Protein AF-A0A522EDI2-F1 (afdb_monomer)

Secondary structure (DSSP, 8-state):
----------------------PPPPPEEEEEEEE-SS--EEETTEEEB-EEEEEEEE-TTT-TT------GGGEEEE---B-----S-EEEEEETTEEEEEEEETTEEEEEE--TTSPTTSPPPEEEEEEEESTTGGG--EEEEEE-TTS-EEEEETTTEEEEEPPPSSTT--EEEGGGS-EEE-TTEEEEEEETTTTEEEEEE-

Radius of gyration: 19.19 Å; Cα contacts (8 Å, |Δi|>4): 445; chains: 1; bounding box: 60×44×43 Å

Sequence (206 aa):
MHMRKLFVICLLVASYLAGATATAAPTVDFTVAFPDKEPTSLKDGRKTYKVRAYRVALDPQQVRGATHAVSDRDMVWDSGDLVLGTSSEIKPVTYDGQKALLLDTDSGAIIIAYDERKPKNAPARVLFHRELTGDGADSMNVHSAEVLPDGNVVIADSNGYLYLLIKPGDARDVHQPMAQSKWYELDFAHGVVWDQRSERLYALVH

Nearest PDB structures (foldseek):
  5oql-assembly1_D  TM=4.483E-01  e=1.132E-02  Thermochaetoides thermophila DSM 1495
  4buj-assembly1_D  TM=5.010E-01  e=4.239E-02  Saccharomyces cerevisiae S288C
  4buj-assembly2_G  TM=4.817E-01  e=7.990E-02  Saccharomyces cerevisiae S288C
  8qcb-assembly1_D  TM=4.872E-01  e=1.860E-01  Saccharomyces cerevisiae
  2mxc-assembly1_A  TM=2.602E-01  e=8.337E+00  Homo sapiens

Solvent-accessible surface area (backbone atoms only — not comparable to full-atom values): 12168 Å² total; per-residue (Å²): 138,89,80,88,81,87,77,88,77,86,80,90,89,86,88,86,90,82,90,78,84,83,64,81,67,72,62,49,76,48,77,49,67,46,68,51,94,57,66,78,48,73,57,96,89,36,50,15,31,36,42,37,29,30,57,46,75,37,43,71,87,57,57,78,75,56,77,81,84,85,53,80,90,35,48,58,39,40,31,21,81,36,82,52,67,62,62,74,35,71,43,85,42,75,55,98,89,36,56,23,36,38,30,25,20,47,41,33,36,38,30,32,54,56,59,70,85,54,65,74,60,44,70,51,53,74,76,40,47,39,32,44,32,64,95,65,30,93,73,48,46,43,34,17,47,30,71,46,99,89,58,27,34,41,32,15,20,39,87,24,32,35,38,45,45,72,61,59,95,43,95,82,50,35,75,41,51,51,92,77,38,57,70,44,86,36,64,31,16,51,34,42,46,64,40,81,89,78,74,42,80,48,72,41,64,113

Foldseek 3Di:
DDDFDWDFDADDDDDDDDDDDDPPAQWDKDKDKDKDPAFPDADPNAGWIKIWIFIDTDRPVQPHGDTDGTDPVRTLAMQATDRFADFQDWDFDQAPNATWIWTAGLAWIWIWGDDSPDDHNDHTDTQFAAGEDDPCRNVWAWQEKEAAPVRWMWTFTQQFKIWIHDGDPDRVPHYDYSVNIDMDGGHGFNYWYADPVVRDIDTDHD

Mean predicted aligned error: 9.82 Å

pLDDT: mean 81.08, std 18.06, range [25.47, 97.62]

Structure (mmCIF, N/CA/C/O backbone):
data_AF-A0A522EDI2-F1
#
_entry.id   AF-A0A522EDI2-F1
#
loop_
_atom_site.group_PDB
_atom_site.id
_atom_site.type_symbol
_atom_site.label_atom_id
_atom_site.label_alt_id
_atom_site.label_comp_id
_atom_site.label_asym_id
_atom_site.label_entity_id
_atom_site.label_seq_id
_atom_site.pdbx_PDB_ins_code
_atom_site.Cartn_x
_atom_site.Cartn_y
_atom_site.Cartn_z
_atom_site.occupancy
_atom_site.B_iso_or_equiv
_atom_site.auth_seq_id
_atom_site.auth_comp_id
_atom_site.auth_asym_id
_atom_site.auth_atom_id
_atom_site.pdbx_PDB_model_num
ATOM 1 N N . MET A 1 1 ? 3.711 26.819 20.285 1.00 31.78 1 MET A N 1
ATOM 2 C CA . MET A 1 1 ? 2.705 27.236 19.281 1.00 31.78 1 MET A CA 1
ATOM 3 C C . MET A 1 1 ? 1.966 26.002 18.795 1.00 31.78 1 MET A C 1
ATOM 5 O O . MET A 1 1 ? 2.588 25.133 18.207 1.00 31.78 1 MET A O 1
ATOM 9 N N . HIS A 1 2 ? 0.683 25.865 19.123 1.00 31.61 2 HIS A N 1
ATOM 10 C CA . HIS A 1 2 ? -0.154 24.749 18.674 1.00 31.61 2 HIS A CA 1
ATOM 11 C C . HIS A 1 2 ? -0.915 25.162 17.411 1.00 31.61 2 HIS A C 1
ATOM 13 O O . HIS A 1 2 ? -1.744 26.066 17.476 1.00 31.61 2 HIS A O 1
ATOM 19 N N . MET A 1 3 ? -0.660 24.497 16.283 1.00 25.47 3 MET A N 1
ATOM 20 C CA . MET A 1 3 ? -1.507 24.587 15.089 1.00 25.47 3 MET A CA 1
ATOM 21 C C . MET A 1 3 ? -2.329 23.304 14.954 1.00 25.47 3 MET A C 1
ATOM 23 O O . MET A 1 3 ? -1.780 22.213 14.811 1.00 25.47 3 MET A O 1
ATOM 27 N N . ARG A 1 4 ? -3.655 23.460 15.010 1.00 33.03 4 ARG A N 1
ATOM 28 C CA . ARG A 1 4 ? -4.655 22.438 14.668 1.00 33.03 4 ARG A CA 1
ATOM 29 C C . ARG A 1 4 ? -4.632 22.225 13.147 1.00 33.03 4 ARG A C 1
ATOM 31 O O . ARG A 1 4 ? -4.577 23.207 12.411 1.00 33.03 4 ARG A O 1
ATOM 38 N N . LYS A 1 5 ? -4.646 20.974 12.677 1.00 35.88 5 LYS A N 1
ATOM 39 C CA . LYS A 1 5 ? -4.587 20.615 11.245 1.00 35.88 5 LYS A CA 1
ATOM 40 C C . LYS A 1 5 ? -5.961 20.119 10.762 1.00 35.88 5 LYS A C 1
ATOM 42 O O . LYS A 1 5 ? -6.631 19.398 11.493 1.00 35.88 5 LYS A O 1
ATOM 47 N N . LEU A 1 6 ? -6.359 20.536 9.557 1.00 25.80 6 LEU A N 1
ATOM 48 C CA . LEU A 1 6 ? -7.665 20.311 8.920 1.00 25.80 6 LEU A CA 1
ATOM 49 C C . LEU A 1 6 ? -7.470 19.474 7.638 1.00 25.80 6 LEU A C 1
ATOM 51 O O . LEU A 1 6 ? -6.518 19.729 6.904 1.00 25.80 6 LEU A O 1
ATOM 55 N N . PHE A 1 7 ? -8.364 18.527 7.352 1.00 35.59 7 PHE A N 1
ATOM 56 C CA . PHE A 1 7 ? -8.481 17.839 6.056 1.00 35.59 7 PHE A CA 1
ATOM 57 C C . PHE A 1 7 ? -9.967 17.778 5.655 1.00 35.59 7 PHE A C 1
ATOM 59 O O . PHE A 1 7 ? -10.826 17.649 6.528 1.00 35.59 7 PHE A O 1
ATOM 66 N N . VAL A 1 8 ? -10.273 17.934 4.360 1.00 26.08 8 VAL A N 1
ATOM 67 C CA . VAL A 1 8 ? -11.628 18.184 3.819 1.00 26.08 8 VAL A CA 1
ATOM 68 C C . VAL A 1 8 ? -11.975 17.144 2.749 1.00 26.08 8 VAL A C 1
ATOM 70 O O . VAL A 1 8 ? -11.164 16.905 1.861 1.00 26.08 8 VAL A O 1
ATOM 73 N N . ILE A 1 9 ? -13.185 16.575 2.797 1.00 35.38 9 ILE A N 1
ATOM 74 C CA . ILE A 1 9 ? -13.795 15.772 1.719 1.00 35.38 9 ILE A CA 1
ATOM 75 C C . ILE A 1 9 ? -15.257 16.247 1.565 1.00 35.38 9 ILE A C 1
ATOM 77 O O . ILE A 1 9 ? -15.971 16.347 2.562 1.00 35.38 9 ILE A O 1
ATOM 81 N N . CYS A 1 10 ? -15.704 16.577 0.344 1.00 26.55 10 CYS A N 1
ATOM 82 C CA . CYS A 1 10 ? -17.038 17.135 0.041 1.00 26.55 10 CYS A CA 1
ATOM 83 C C . CYS A 1 10 ? -17.893 16.182 -0.813 1.00 26.55 10 CYS A C 1
ATOM 85 O O . CYS A 1 10 ? -17.394 15.677 -1.812 1.00 26.55 10 CYS A O 1
ATOM 87 N N . LEU A 1 11 ? -19.196 16.031 -0.511 1.00 32.34 11 LEU A N 1
ATOM 88 C CA . LEU A 1 11 ? -20.197 15.540 -1.480 1.00 32.34 11 LEU A CA 1
ATOM 89 C C . LEU A 1 11 ? -21.648 15.963 -1.142 1.00 32.34 11 LEU A C 1
ATOM 91 O O . LEU A 1 11 ? -22.003 16.133 0.023 1.00 32.34 11 LEU A O 1
ATOM 95 N N . LEU A 1 12 ? -22.444 16.178 -2.204 1.00 33.47 12 LEU A N 1
ATOM 96 C CA . LEU A 1 12 ? -23.687 16.972 -2.296 1.00 33.47 12 LEU A CA 1
ATOM 97 C C . LEU A 1 12 ? -24.970 16.373 -1.669 1.00 33.47 12 LEU A C 1
ATOM 99 O O . LEU A 1 12 ? -25.123 15.167 -1.495 1.00 33.47 12 LEU A O 1
ATOM 103 N N . VAL A 1 13 ? -25.910 17.281 -1.369 1.00 36.66 13 VAL A N 1
ATOM 104 C CA . VAL A 1 13 ? -27.101 17.129 -0.510 1.00 36.66 13 VAL A CA 1
ATOM 105 C C . VAL A 1 13 ? -28.392 16.836 -1.291 1.00 36.66 13 VAL A C 1
ATOM 107 O O . VAL A 1 13 ? -28.631 17.422 -2.341 1.00 36.66 13 VAL A O 1
ATOM 110 N N . ALA A 1 14 ? -29.289 16.052 -0.681 1.00 33.06 14 ALA A N 1
ATOM 111 C CA . ALA A 1 14 ? -30.741 16.208 -0.812 1.00 33.06 14 ALA A CA 1
ATOM 112 C C . ALA A 1 14 ? -31.380 16.064 0.584 1.00 33.06 14 ALA A C 1
ATOM 114 O O . ALA A 1 14 ? -30.998 15.183 1.357 1.00 33.06 14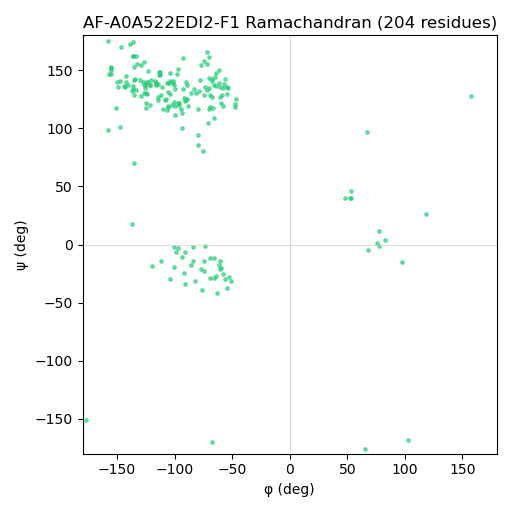 ALA A O 1
ATOM 115 N N . SER A 1 15 ? -32.288 16.973 0.930 1.00 41.72 15 SER A N 1
ATOM 116 C CA . SER A 1 15 ? -32.826 17.193 2.277 1.00 41.72 15 SER A CA 1
ATOM 117 C C . SER A 1 15 ? -34.238 16.632 2.441 1.00 41.72 15 SER A C 1
ATOM 119 O O . SER A 1 15 ? -35.067 16.828 1.563 1.00 41.72 15 SER A O 1
ATOM 121 N N . TYR A 1 16 ? -34.537 16.036 3.602 1.00 33.81 16 TYR A N 1
ATOM 122 C CA . TYR A 1 16 ? -35.897 15.969 4.155 1.00 33.81 16 TYR A CA 1
ATOM 123 C C . TYR A 1 16 ? -35.868 15.959 5.695 1.00 33.81 16 TYR A C 1
ATOM 125 O O . TYR A 1 16 ? -35.043 15.290 6.314 1.00 33.81 16 TYR A O 1
ATOM 133 N N . LEU A 1 17 ? -36.762 16.754 6.292 1.00 48.78 17 LEU A N 1
ATOM 134 C CA . LEU A 1 17 ? -36.967 16.969 7.731 1.00 48.78 17 LEU A CA 1
ATOM 135 C C . LEU A 1 17 ? -37.986 15.971 8.306 1.00 48.78 17 LEU A C 1
ATOM 137 O O . LEU A 1 17 ? -39.033 15.780 7.693 1.00 48.78 17 LEU A O 1
ATOM 141 N N . ALA A 1 18 ? -37.740 15.448 9.517 1.00 43.75 18 ALA A N 1
ATOM 142 C CA . ALA A 1 18 ? -38.491 15.797 10.743 1.00 43.75 18 ALA A CA 1
ATOM 143 C C . ALA A 1 18 ? -38.417 14.719 11.857 1.00 43.75 18 ALA A C 1
ATOM 145 O O . ALA A 1 18 ? -38.773 13.567 11.645 1.00 43.75 18 ALA A O 1
ATOM 146 N N . GLY A 1 19 ? -38.045 15.168 13.067 1.00 55.72 19 GLY A N 1
ATOM 147 C CA . GLY A 1 19 ? -38.697 14.869 14.356 1.00 55.72 19 GLY A CA 1
ATOM 148 C C . GLY A 1 19 ? -38.667 13.452 14.947 1.00 55.72 19 GLY A C 1
ATOM 149 O O . GLY A 1 19 ? -39.594 12.684 14.726 1.00 55.72 19 GLY A O 1
ATOM 150 N N . ALA A 1 20 ? -37.721 13.179 15.858 1.00 40.97 20 ALA A N 1
ATOM 151 C CA . ALA A 1 20 ? -37.889 12.183 16.925 1.00 40.97 20 ALA A CA 1
ATOM 152 C C . ALA A 1 20 ? -36.981 12.486 18.135 1.00 40.97 20 ALA A C 1
ATOM 154 O O . ALA A 1 20 ? -35.881 13.015 17.993 1.00 40.97 20 ALA A O 1
ATOM 155 N N . THR A 1 21 ? -37.478 12.162 19.330 1.00 43.66 21 THR A N 1
ATOM 156 C CA . THR A 1 21 ? -36.835 12.273 20.650 1.00 43.66 21 THR A CA 1
ATOM 157 C C . THR A 1 21 ? -35.406 11.720 20.667 1.00 43.66 21 THR A C 1
ATOM 159 O O . THR A 1 21 ? -35.196 10.558 20.326 1.00 43.66 21 THR A O 1
ATOM 162 N N . ALA A 1 22 ? -34.435 12.535 21.092 1.00 46.75 22 ALA A N 1
ATOM 163 C CA . ALA A 1 22 ? -33.011 12.208 21.039 1.00 46.75 22 ALA A CA 1
ATOM 164 C C . ALA A 1 22 ? -32.593 11.205 22.133 1.00 46.75 22 ALA A C 1
ATOM 166 O O . ALA A 1 22 ? -32.010 11.567 23.152 1.00 46.75 22 ALA A O 1
ATOM 167 N N . THR A 1 23 ? -32.849 9.916 21.911 1.00 54.50 23 THR A N 1
ATOM 168 C CA . THR A 1 23 ? -31.880 8.891 22.323 1.00 54.50 23 THR A CA 1
ATOM 169 C C . THR A 1 23 ? -30.543 9.260 21.690 1.00 54.50 23 THR A C 1
ATOM 171 O O . THR A 1 23 ? -30.528 9.539 20.490 1.00 54.50 23 THR A O 1
ATOM 174 N N . ALA A 1 24 ? -29.454 9.311 22.472 1.00 53.56 24 ALA A N 1
ATOM 175 C CA . ALA A 1 24 ? -28.119 9.559 21.926 1.00 53.56 24 ALA A CA 1
ATOM 176 C C . ALA A 1 24 ? -27.926 8.640 20.717 1.00 53.56 24 ALA A C 1
ATOM 178 O O . ALA A 1 24 ? -28.091 7.422 20.839 1.00 53.56 24 ALA A O 1
ATOM 179 N N . ALA A 1 25 ? -27.724 9.240 19.544 1.00 60.00 25 ALA A N 1
ATOM 180 C CA . ALA A 1 25 ? -27.684 8.495 18.302 1.00 60.00 25 ALA A CA 1
ATOM 181 C C . ALA A 1 25 ? -26.597 7.413 18.410 1.00 60.00 25 ALA A C 1
ATOM 183 O O . ALA A 1 25 ? -25.533 7.680 18.977 1.00 60.00 25 ALA A O 1
ATOM 184 N N . PRO A 1 26 ? -26.859 6.185 17.931 1.00 67.94 26 PRO A N 1
ATOM 185 C CA . PRO A 1 26 ? -25.874 5.116 17.996 1.00 67.94 26 PRO A CA 1
ATOM 186 C C . PRO A 1 26 ? -24.609 5.566 17.263 1.00 67.94 26 PRO A C 1
ATOM 188 O O . PRO A 1 26 ? -24.671 5.861 16.074 1.00 67.94 26 PRO A O 1
ATOM 191 N N . THR A 1 27 ? -23.477 5.637 17.960 1.00 71.69 27 THR A N 1
ATOM 192 C CA . THR A 1 27 ? -22.190 5.950 17.336 1.00 71.69 27 THR A CA 1
ATOM 193 C C . THR A 1 27 ? -21.637 4.716 16.629 1.00 71.69 27 THR A C 1
ATOM 195 O O . THR A 1 27 ? -21.748 3.596 17.128 1.00 71.69 27 THR A O 1
ATOM 198 N N . VAL A 1 28 ? -21.029 4.916 15.465 1.00 71.69 28 VAL A N 1
ATOM 199 C CA . VAL A 1 28 ? -20.260 3.907 14.741 1.00 71.69 28 VAL A CA 1
ATOM 200 C C . VAL A 1 28 ? -18.784 4.167 14.996 1.00 71.69 28 VAL A C 1
ATOM 202 O O . VAL A 1 28 ? -18.278 5.250 14.697 1.00 71.69 28 VAL A O 1
ATOM 205 N N . ASP A 1 29 ? -18.105 3.153 15.521 1.00 78.50 29 ASP A N 1
ATOM 206 C CA . ASP A 1 29 ? -16.665 3.175 15.737 1.00 78.50 29 ASP A CA 1
ATOM 207 C C . ASP A 1 29 ? -15.950 2.596 14.516 1.00 78.50 29 ASP A C 1
ATOM 209 O O . ASP A 1 29 ? -16.211 1.463 14.105 1.00 78.50 29 ASP A O 1
ATOM 213 N N . PHE A 1 30 ? -15.006 3.347 13.957 1.00 79.00 30 PHE A N 1
ATOM 214 C CA . PHE A 1 30 ? -14.088 2.836 12.941 1.00 79.00 30 PHE A CA 1
ATOM 215 C C . PHE A 1 30 ? -12.657 3.298 13.197 1.00 79.00 30 PHE A C 1
ATOM 217 O O . PHE A 1 30 ? -12.397 4.239 13.949 1.00 79.00 30 PHE A O 1
ATOM 224 N N . THR A 1 31 ? -11.716 2.602 12.567 1.00 85.19 31 THR A N 1
ATOM 225 C CA . THR A 1 31 ? -10.291 2.909 12.640 1.00 85.19 31 THR A CA 1
ATOM 226 C C . THR A 1 31 ? -9.849 3.541 11.329 1.00 85.19 31 THR A C 1
ATOM 228 O O . THR A 1 31 ? -10.103 2.991 10.260 1.00 85.19 31 THR A O 1
ATOM 231 N N . VAL A 1 32 ? -9.142 4.663 11.420 1.00 85.69 32 VAL A N 1
ATOM 232 C CA . VAL A 1 32 ? -8.436 5.290 10.293 1.00 85.69 32 VAL A CA 1
ATOM 233 C C . VAL A 1 32 ? -6.939 5.232 10.532 1.00 85.69 32 VAL A C 1
ATOM 235 O O . VAL A 1 32 ? -6.508 5.336 11.680 1.00 85.69 32 VAL A O 1
ATOM 238 N N . ALA A 1 33 ? -6.149 5.071 9.474 1.00 88.31 33 ALA A N 1
ATOM 239 C CA . ALA A 1 33 ? -4.694 5.031 9.553 1.00 88.31 33 ALA A CA 1
ATOM 240 C C . ALA A 1 33 ? -4.068 6.098 8.652 1.00 88.31 33 ALA A C 1
ATOM 242 O O . ALA A 1 33 ? -4.541 6.318 7.541 1.00 88.31 33 ALA A O 1
ATOM 243 N N . PHE A 1 34 ? -3.007 6.742 9.136 1.00 84.56 34 PHE A N 1
ATOM 244 C 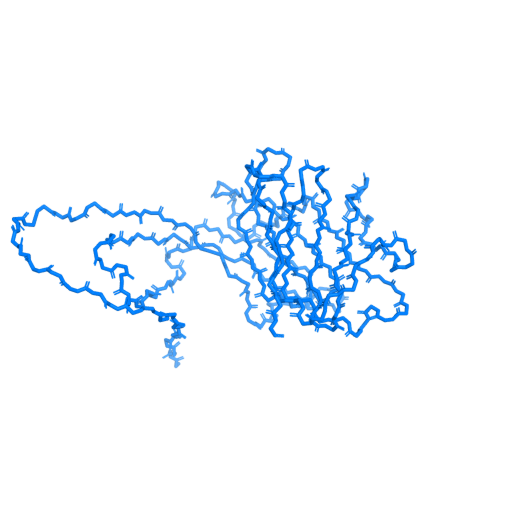CA . PHE A 1 34 ? -2.272 7.767 8.397 1.00 84.56 34 PHE A CA 1
ATOM 245 C C . PHE A 1 34 ? -0.764 7.547 8.532 1.00 84.56 34 PHE A C 1
ATOM 247 O O . PHE A 1 34 ? -0.313 7.207 9.635 1.00 84.56 34 PHE A O 1
ATOM 254 N N . PRO A 1 35 ? 0.019 7.768 7.461 1.00 83.19 35 PRO A N 1
ATOM 255 C CA . PRO A 1 35 ? 1.461 7.862 7.579 1.00 83.19 35 PRO A CA 1
ATOM 256 C C . PRO A 1 35 ? 1.844 9.234 8.154 1.00 83.19 35 PRO A C 1
ATOM 258 O O . PRO A 1 35 ? 1.119 10.226 8.010 1.00 83.19 35 PRO A O 1
ATOM 261 N N . ASP A 1 36 ? 3.001 9.312 8.803 1.00 80.50 36 ASP A N 1
ATOM 262 C CA . ASP A 1 36 ? 3.597 10.590 9.172 1.00 80.50 36 ASP A CA 1
ATOM 263 C C . ASP A 1 36 ? 3.968 11.387 7.913 1.00 80.50 36 ASP A C 1
ATOM 265 O O . ASP A 1 36 ? 4.525 10.853 6.960 1.00 80.50 36 ASP A O 1
ATOM 269 N N . LYS A 1 37 ? 3.667 12.692 7.916 1.00 71.00 37 LYS A N 1
ATOM 270 C CA . LYS A 1 37 ? 3.970 13.586 6.781 1.00 71.00 37 LYS A CA 1
ATOM 271 C C . LYS A 1 37 ? 5.463 13.843 6.597 1.00 71.00 37 LYS A C 1
ATOM 273 O O . LYS A 1 37 ? 5.904 14.150 5.500 1.00 71.00 37 LYS A O 1
ATOM 278 N N . GLU A 1 38 ? 6.204 13.785 7.694 1.00 79.06 38 GLU A N 1
ATOM 279 C CA . GLU A 1 38 ? 7.633 14.051 7.742 1.00 79.06 38 GLU A CA 1
ATOM 280 C C . GLU A 1 38 ? 8.334 12.826 8.317 1.00 79.06 38 GLU A C 1
ATOM 282 O O . GLU A 1 38 ? 7.753 12.136 9.163 1.00 79.06 38 GLU A O 1
ATOM 287 N N . PRO A 1 39 ? 9.578 12.559 7.902 1.00 79.19 39 PRO A N 1
ATOM 288 C CA . PRO A 1 39 ? 10.329 11.447 8.444 1.00 79.19 39 PRO A CA 1
ATOM 289 C C . PRO A 1 39 ? 10.526 11.602 9.957 1.00 79.19 39 PRO A C 1
ATOM 291 O O . PRO A 1 39 ? 10.879 12.674 10.452 1.00 79.19 39 PRO A O 1
ATOM 294 N N . THR A 1 40 ? 10.319 10.518 10.700 1.00 77.06 40 THR A N 1
ATOM 295 C CA . THR A 1 40 ? 10.446 10.489 12.162 1.00 77.06 40 THR A CA 1
ATOM 296 C C . THR A 1 40 ? 11.878 10.321 12.638 1.00 77.06 40 THR A C 1
ATOM 298 O O . THR A 1 40 ? 12.234 10.802 13.714 1.00 77.06 40 THR A O 1
ATOM 301 N N . SER A 1 41 ? 12.701 9.619 11.863 1.00 80.19 41 SER A N 1
ATOM 302 C CA . SER A 1 41 ? 14.108 9.375 12.167 1.00 80.19 41 SER A CA 1
ATOM 303 C C . SER A 1 41 ? 14.889 9.046 10.889 1.00 80.19 41 SER A C 1
ATOM 305 O O . SER A 1 41 ? 14.328 8.951 9.793 1.00 80.19 41 SER A O 1
ATOM 307 N N . LEU A 1 42 ? 16.206 8.895 11.032 1.00 80.56 42 LEU A N 1
ATOM 308 C CA . LEU A 1 42 ? 17.065 8.286 10.023 1.00 80.56 42 LEU A CA 1
ATOM 309 C C . LEU A 1 42 ? 17.567 6.950 10.568 1.00 80.56 42 LEU A C 1
ATOM 311 O O . LEU A 1 42 ? 18.119 6.902 11.668 1.00 80.56 42 LEU A O 1
ATOM 315 N N . LYS A 1 43 ? 17.416 5.882 9.788 1.00 76.00 43 LYS A N 1
ATOM 316 C CA . LYS A 1 43 ? 17.961 4.559 10.091 1.00 76.00 43 LYS A CA 1
ATOM 317 C C . LYS A 1 43 ? 18.822 4.107 8.922 1.00 76.00 43 LYS A C 1
ATOM 319 O O . LYS A 1 43 ? 18.334 4.013 7.801 1.00 76.00 43 LYS A O 1
ATOM 324 N N . ASP A 1 44 ? 20.112 3.905 9.179 1.00 80.00 44 ASP A N 1
ATOM 325 C CA . ASP A 1 44 ? 21.106 3.528 8.164 1.00 80.00 44 ASP A CA 1
ATOM 326 C C . ASP A 1 44 ? 21.110 4.475 6.944 1.00 80.00 44 ASP A C 1
ATOM 328 O O . ASP A 1 44 ? 21.182 4.057 5.791 1.00 80.00 44 ASP A O 1
ATOM 332 N N . GLY A 1 45 ? 20.968 5.781 7.205 1.00 77.94 45 GLY A N 1
ATOM 333 C CA . GLY A 1 45 ? 20.913 6.825 6.174 1.00 77.94 45 GLY A CA 1
ATOM 334 C C . GLY A 1 45 ? 19.574 6.944 5.438 1.00 77.94 45 GLY A C 1
ATOM 335 O O . GLY A 1 45 ? 19.426 7.832 4.602 1.00 77.94 45 GLY A O 1
ATOM 336 N N . ARG A 1 46 ? 18.584 6.103 5.758 1.00 73.75 46 ARG A N 1
ATOM 337 C CA . ARG A 1 46 ? 17.246 6.136 5.155 1.00 73.75 46 ARG A CA 1
ATOM 338 C C . ARG A 1 46 ? 16.242 6.812 6.075 1.00 73.75 46 ARG A C 1
ATOM 340 O O . ARG A 1 46 ? 16.265 6.612 7.289 1.00 73.75 46 ARG A O 1
ATOM 347 N N . LYS A 1 47 ? 15.348 7.602 5.483 1.00 81.81 47 LYS A N 1
ATOM 348 C CA . LYS A 1 47 ? 14.199 8.194 6.173 1.00 81.81 47 LYS A CA 1
ATOM 349 C C . LYS A 1 47 ? 13.291 7.089 6.707 1.00 81.81 47 LYS A C 1
ATOM 351 O O . LYS A 1 47 ? 13.082 6.077 6.042 1.00 81.81 47 LYS A O 1
ATOM 356 N N . THR A 1 48 ? 12.781 7.281 7.916 1.00 80.69 48 THR A N 1
ATOM 357 C CA . THR A 1 48 ? 11.755 6.412 8.490 1.00 80.69 48 THR A CA 1
ATOM 358 C C . THR A 1 48 ? 10.457 7.176 8.650 1.00 80.69 48 THR A C 1
ATOM 360 O O . THR A 1 48 ? 10.467 8.374 8.926 1.00 80.69 48 THR A O 1
ATOM 363 N N . TYR A 1 49 ? 9.345 6.471 8.516 1.00 84.31 49 TYR A N 1
ATOM 364 C CA . TYR A 1 49 ? 8.003 6.991 8.713 1.00 84.31 49 TYR A CA 1
ATOM 365 C C . TYR A 1 49 ? 7.251 6.064 9.665 1.00 84.31 49 TYR A C 1
ATOM 367 O O . TYR A 1 49 ? 7.557 4.873 9.767 1.00 84.31 49 TYR A O 1
ATOM 375 N N . LYS A 1 50 ? 6.254 6.599 10.368 1.00 87.00 50 LYS A N 1
ATOM 376 C CA . LYS A 1 50 ? 5.329 5.796 11.173 1.00 87.00 50 LYS A CA 1
ATOM 377 C C . LYS A 1 50 ? 3.944 5.840 10.568 1.00 87.00 50 LYS A C 1
ATOM 379 O O . LYS A 1 50 ? 3.532 6.857 10.023 1.00 87.00 50 LYS A O 1
ATOM 384 N N . VAL A 1 51 ? 3.213 4.751 10.736 1.00 87.75 51 VAL A N 1
ATOM 385 C CA . VAL A 1 51 ? 1.786 4.665 10.454 1.00 87.75 51 VAL A CA 1
ATOM 386 C C . VAL A 1 51 ? 1.069 4.596 11.786 1.00 87.75 51 VAL A C 1
ATOM 388 O O . VAL A 1 51 ? 1.349 3.720 12.608 1.00 87.75 51 VAL A O 1
ATOM 391 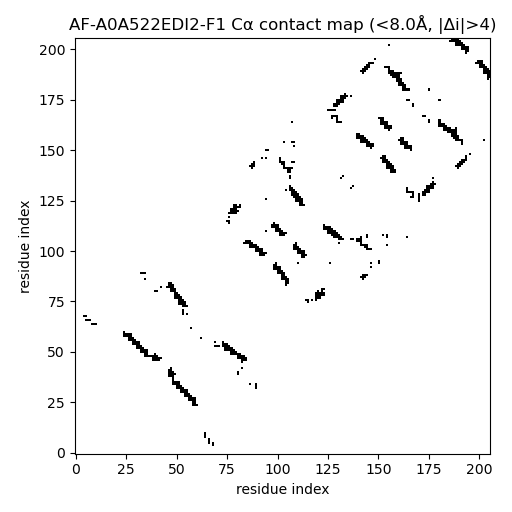N N . ARG A 1 52 ? 0.135 5.517 12.007 1.00 89.19 52 ARG A N 1
ATOM 392 C CA . ARG A 1 52 ? -0.678 5.557 13.224 1.00 89.19 52 ARG A CA 1
ATOM 393 C C . ARG A 1 52 ? -2.125 5.321 12.887 1.00 89.19 52 ARG A C 1
ATOM 395 O O . ARG A 1 52 ? -2.632 5.886 11.921 1.00 89.19 52 ARG A O 1
ATOM 402 N N . ALA A 1 53 ? -2.779 4.515 13.715 1.00 89.31 53 ALA A N 1
ATOM 403 C CA . ALA A 1 53 ? -4.202 4.271 13.609 1.00 89.31 53 ALA A CA 1
ATOM 404 C C . ALA A 1 53 ? -4.953 4.903 14.781 1.00 89.31 53 ALA A C 1
ATOM 406 O O . ALA A 1 53 ? -4.556 4.773 15.945 1.00 89.31 53 ALA A O 1
ATOM 407 N N . TYR A 1 54 ? -6.058 5.559 14.458 1.00 90.06 54 TYR A N 1
ATOM 408 C CA . TYR A 1 54 ? -6.894 6.314 15.378 1.00 90.06 54 TYR A CA 1
ATOM 409 C C . TYR A 1 54 ? -8.301 5.740 15.359 1.00 90.06 54 TYR A C 1
ATOM 411 O O . TYR A 1 54 ? -8.830 5.430 14.289 1.00 90.06 54 TYR A O 1
ATOM 419 N N . ARG A 1 55 ? -8.908 5.607 16.537 1.00 88.44 55 ARG A N 1
ATOM 420 C CA . ARG A 1 55 ? -10.318 5.246 16.655 1.00 88.44 55 ARG A CA 1
ATOM 421 C C . ARG A 1 55 ? -11.163 6.503 16.554 1.00 88.44 55 ARG A C 1
ATOM 423 O O . ARG A 1 55 ? -10.909 7.485 17.244 1.00 88.44 55 ARG A O 1
ATOM 430 N N . VAL A 1 56 ? -12.175 6.451 15.704 1.00 85.25 56 VAL A N 1
ATOM 431 C CA . VAL A 1 56 ? -13.125 7.536 15.490 1.00 85.25 56 VAL A CA 1
ATOM 432 C C . VAL A 1 56 ? -14.513 7.000 15.795 1.00 85.25 56 VAL A C 1
ATOM 434 O O . VAL A 1 56 ? -14.952 6.042 15.164 1.00 85.25 56 VAL A O 1
ATOM 437 N N . ALA A 1 57 ? -15.182 7.614 16.767 1.00 81.56 57 ALA A N 1
ATOM 438 C CA . ALA A 1 57 ? -16.574 7.340 17.101 1.00 81.56 57 ALA A CA 1
ATOM 439 C C . ALA A 1 57 ? -17.441 8.429 16.467 1.00 81.56 57 ALA A C 1
ATOM 441 O O . ALA A 1 57 ? -17.348 9.594 16.864 1.00 81.56 57 ALA A O 1
ATOM 442 N N . LEU A 1 58 ? -18.247 8.074 15.466 1.00 77.56 58 LEU A N 1
ATOM 443 C CA . LEU A 1 58 ? -19.099 9.030 14.756 1.00 77.56 58 LEU A CA 1
ATOM 444 C C . LEU A 1 58 ? -20.576 8.731 14.954 1.00 77.56 58 LEU A C 1
ATOM 446 O O . LEU A 1 58 ? -20.998 7.592 14.810 1.00 77.56 58 LEU A O 1
ATOM 450 N N . ASP A 1 59 ? -21.378 9.767 15.190 1.00 75.94 59 ASP A N 1
ATOM 451 C CA . ASP A 1 59 ? -22.824 9.700 14.982 1.00 75.94 59 ASP A CA 1
ATOM 452 C C . ASP A 1 59 ? -23.094 9.636 13.463 1.00 75.94 59 ASP A C 1
ATOM 454 O O . ASP A 1 59 ? -22.776 10.604 12.766 1.00 75.94 59 ASP A O 1
ATOM 458 N N . PRO A 1 60 ? -23.683 8.546 12.929 1.00 69.19 60 PRO A N 1
ATOM 459 C CA . PRO A 1 60 ? -23.984 8.375 11.507 1.00 69.19 60 PRO A CA 1
ATOM 460 C C . PRO A 1 60 ? -24.783 9.527 10.896 1.00 69.19 60 PRO A C 1
ATOM 462 O O . PRO A 1 60 ? -24.655 9.792 9.700 1.00 69.19 60 PRO A O 1
ATOM 465 N N . GLN A 1 61 ? -25.596 10.226 11.696 1.00 70.06 61 GLN A N 1
ATOM 466 C CA . GLN A 1 61 ? -26.367 11.379 11.235 1.00 70.06 61 GLN A CA 1
ATOM 467 C C . GLN A 1 61 ? -25.518 12.650 11.101 1.00 70.06 61 GLN A C 1
ATOM 469 O O . GLN A 1 61 ? -25.877 13.542 10.334 1.00 70.06 61 GLN A O 1
ATOM 474 N N . GLN A 1 62 ? -24.375 12.719 11.787 1.00 64.75 62 GLN A N 1
ATOM 475 C CA . GLN A 1 62 ? -23.436 13.843 11.740 1.00 64.75 62 GLN A CA 1
ATOM 476 C C . GLN A 1 62 ? -22.315 13.654 10.711 1.00 64.75 62 GLN A C 1
ATOM 478 O O . GLN A 1 62 ? -21.623 14.614 10.400 1.00 64.75 62 GLN A O 1
ATOM 483 N N . VAL A 1 63 ? -22.144 12.458 10.134 1.00 61.97 63 VAL A N 1
ATOM 484 C CA . VAL A 1 63 ? -21.044 12.161 9.189 1.00 61.97 63 VAL A CA 1
ATOM 485 C C . VAL A 1 63 ? -21.139 12.978 7.894 1.00 61.97 63 VAL A C 1
ATOM 487 O O . VAL A 1 63 ? -20.127 13.243 7.244 1.00 61.97 63 VAL A O 1
ATOM 490 N N . ARG A 1 64 ? -22.341 13.402 7.482 1.00 61.72 64 ARG A N 1
ATOM 491 C CA . ARG A 1 64 ? -22.517 14.119 6.210 1.00 61.72 64 ARG A CA 1
ATOM 492 C C . ARG A 1 64 ? -21.924 15.529 6.275 1.00 61.72 64 ARG A C 1
ATOM 494 O O . ARG A 1 64 ? -22.531 16.438 6.827 1.00 61.72 64 ARG A O 1
ATOM 501 N N . GLY A 1 65 ? -20.765 15.709 5.638 1.00 60.44 65 GLY A N 1
ATOM 502 C CA . GLY A 1 65 ? -20.104 17.008 5.478 1.00 60.44 65 GLY A CA 1
ATOM 503 C C . GLY A 1 65 ? -19.374 17.517 6.725 1.00 60.44 65 GLY A C 1
ATOM 504 O O . GLY A 1 65 ? -18.978 18.681 6.753 1.00 60.44 65 GLY A O 1
ATOM 505 N N . ALA A 1 66 ? -19.190 16.677 7.747 1.00 66.75 66 ALA A N 1
ATOM 506 C CA . ALA A 1 66 ? -18.472 17.046 8.960 1.00 66.75 66 ALA A CA 1
ATOM 507 C C . ALA A 1 66 ? -16.970 16.753 8.849 1.00 66.75 66 ALA A C 1
ATOM 509 O O . ALA A 1 66 ? -16.546 15.693 8.388 1.00 66.75 66 ALA A O 1
ATOM 510 N N . THR A 1 67 ? -16.149 17.688 9.329 1.00 71.00 67 THR A N 1
ATOM 511 C CA . THR A 1 67 ? -14.726 17.444 9.576 1.00 71.00 67 THR A CA 1
ATOM 512 C C . THR A 1 67 ? -14.545 16.922 10.994 1.00 71.00 67 THR A C 1
ATOM 514 O O . THR A 1 67 ? -14.913 17.592 11.959 1.00 71.00 67 THR A O 1
ATOM 517 N N . HIS A 1 68 ? -13.903 15.763 11.122 1.00 76.12 68 HIS A N 1
ATOM 518 C CA . HIS A 1 68 ? -13.529 15.200 12.415 1.00 76.12 68 HIS A CA 1
ATOM 519 C C . HIS A 1 68 ? -12.025 15.318 12.634 1.00 76.12 68 HIS A C 1
ATOM 521 O O . HIS A 1 68 ? -11.220 14.887 11.810 1.00 76.12 68 HIS A O 1
ATOM 527 N N . ALA A 1 69 ? -11.647 15.926 13.756 1.00 79.25 69 ALA A N 1
ATOM 528 C CA . ALA A 1 69 ? -10.259 16.004 14.177 1.00 79.25 69 ALA A CA 1
ATOM 529 C C . ALA A 1 69 ? -9.932 14.803 15.067 1.00 79.25 69 ALA A C 1
ATOM 531 O O . ALA A 1 69 ? -10.568 14.613 16.102 1.00 79.25 69 ALA A O 1
ATOM 532 N N . VAL A 1 70 ? -8.917 14.039 14.678 1.00 82.31 70 VAL A N 1
ATOM 533 C CA . VAL A 1 70 ? -8.302 13.010 15.522 1.00 82.31 70 VAL A CA 1
ATOM 534 C C . VAL A 1 70 ? -7.054 13.569 16.197 1.00 82.31 70 VAL A C 1
ATOM 536 O O . VAL A 1 70 ? -6.401 14.482 15.686 1.00 82.31 70 VAL A O 1
ATOM 539 N N . SER A 1 71 ? -6.730 13.043 17.371 1.00 84.62 71 SER A N 1
ATOM 540 C CA . SER A 1 71 ? -5.557 13.426 18.154 1.00 84.62 71 SER A CA 1
ATOM 541 C C . SER A 1 71 ? -4.885 12.206 18.777 1.00 84.62 71 SER A C 1
ATOM 543 O O . SER A 1 71 ? -5.428 11.106 18.750 1.00 84.62 71 SER A O 1
ATOM 545 N N . ASP A 1 72 ? -3.718 12.387 19.394 1.00 85.25 72 ASP A N 1
ATOM 546 C CA . ASP A 1 72 ? -2.964 11.277 20.001 1.00 85.25 72 ASP A CA 1
ATOM 547 C C . ASP A 1 72 ? -3.726 10.552 21.121 1.00 85.25 72 ASP A C 1
ATOM 549 O O . ASP A 1 72 ? -3.440 9.391 21.414 1.00 85.25 72 ASP A O 1
ATOM 553 N N . ARG A 1 73 ? -4.736 11.201 21.717 1.00 86.44 73 ARG A N 1
ATOM 554 C CA . ARG A 1 73 ? -5.641 10.565 22.688 1.00 86.44 73 ARG A CA 1
ATOM 555 C C . ARG A 1 73 ? -6.500 9.465 22.049 1.00 86.44 73 ARG A C 1
ATOM 557 O O . ARG A 1 73 ? -6.877 8.518 22.728 1.00 86.44 73 ARG A O 1
ATOM 564 N N . ASP A 1 74 ? -6.781 9.606 20.756 1.00 87.75 74 ASP A N 1
ATOM 565 C CA . ASP A 1 74 ? -7.622 8.715 19.954 1.00 87.75 74 ASP A CA 1
ATOM 566 C C . ASP A 1 74 ? -6.779 7.610 19.290 1.00 87.75 74 ASP A C 1
ATOM 568 O O . ASP A 1 74 ? -7.311 6.690 18.669 1.00 87.75 74 ASP A O 1
ATOM 572 N N . MET A 1 75 ? -5.446 7.687 19.412 1.00 88.38 75 MET A N 1
ATOM 573 C CA . MET A 1 75 ? -4.521 6.724 18.827 1.00 88.38 75 MET A CA 1
ATOM 574 C C . MET A 1 75 ? -4.629 5.370 19.532 1.00 88.38 75 MET A C 1
ATOM 576 O O . MET A 1 75 ? -4.284 5.216 20.712 1.00 88.38 75 MET A O 1
ATOM 580 N N . VAL A 1 76 ? -5.018 4.359 18.765 1.00 89.00 76 VAL A N 1
ATOM 581 C CA . VAL A 1 76 ? -5.140 2.973 19.227 1.00 89.00 76 VAL A CA 1
ATOM 582 C C . VAL A 1 76 ? -3.951 2.113 18.816 1.00 89.00 76 VAL A C 1
ATOM 584 O O . VAL A 1 76 ? -3.708 1.089 19.444 1.00 89.00 76 VAL A O 1
ATOM 587 N N . TRP A 1 77 ? -3.173 2.535 17.815 1.00 90.62 77 TRP A N 1
ATOM 588 C CA . TRP A 1 77 ? -2.052 1.752 17.299 1.00 90.62 77 TRP A CA 1
ATOM 589 C C . TRP A 1 77 ? -0.983 2.624 16.622 1.00 90.62 77 TRP A C 1
ATOM 591 O O . TRP A 1 77 ? -1.298 3.674 16.067 1.00 90.62 77 TRP A O 1
ATOM 601 N N . ASP A 1 78 ? 0.270 2.163 16.649 1.00 88.69 78 ASP A N 1
ATOM 602 C CA . ASP A 1 78 ? 1.433 2.768 15.984 1.00 88.69 78 ASP A CA 1
ATOM 603 C C . ASP A 1 78 ? 2.347 1.656 15.441 1.00 88.69 78 ASP A C 1
ATOM 605 O O . ASP A 1 78 ? 2.553 0.626 16.098 1.00 88.69 78 ASP A O 1
ATOM 609 N N . SER A 1 79 ? 2.892 1.855 14.241 1.00 83.25 79 SER A N 1
ATOM 610 C CA . SER A 1 79 ? 3.733 0.866 13.563 1.00 83.25 79 SER A CA 1
ATOM 611 C C . SER A 1 79 ? 5.147 0.734 14.131 1.00 83.25 79 SER A C 1
ATOM 613 O O . SER A 1 79 ? 5.840 -0.221 13.781 1.00 83.25 79 SER A O 1
ATOM 615 N N . GLY A 1 80 ? 5.609 1.674 14.959 1.00 84.50 80 GLY A N 1
ATOM 616 C CA . GLY A 1 80 ? 7.035 1.943 15.128 1.00 84.50 80 GLY A CA 1
ATOM 617 C C . GLY A 1 80 ? 7.667 2.484 13.838 1.00 84.50 80 GLY A C 1
ATOM 618 O O . GLY A 1 80 ? 6.973 2.709 12.845 1.00 84.50 80 GLY A O 1
ATOM 619 N N . ASP A 1 81 ? 8.983 2.694 13.853 1.00 81.25 81 ASP A N 1
ATOM 620 C CA . ASP A 1 81 ? 9.725 3.210 12.695 1.00 81.25 81 ASP A CA 1
ATOM 621 C C . ASP A 1 81 ? 9.709 2.189 11.544 1.00 81.25 81 ASP A C 1
ATOM 623 O O . ASP A 1 81 ? 10.254 1.087 11.667 1.00 81.25 81 ASP A O 1
ATOM 627 N N . LEU A 1 82 ? 9.118 2.572 10.413 1.00 79.06 82 LEU A N 1
ATOM 628 C CA . LEU A 1 82 ? 9.195 1.844 9.152 1.00 79.06 82 LEU A CA 1
ATOM 629 C C . LEU A 1 82 ? 10.172 2.573 8.231 1.00 79.06 82 LEU A C 1
ATOM 631 O O . LEU A 1 82 ? 10.069 3.781 8.039 1.00 79.06 82 LEU A O 1
ATOM 635 N N . VAL A 1 83 ? 11.136 1.852 7.661 1.00 66.31 83 VAL A N 1
ATOM 636 C CA . VAL A 1 83 ? 11.985 2.398 6.594 1.00 66.31 83 VAL A CA 1
ATOM 637 C C . VAL A 1 83 ? 11.170 2.311 5.309 1.00 66.31 83 VAL A C 1
ATOM 639 O O . VAL A 1 83 ? 11.123 1.249 4.697 1.00 66.31 83 VAL A O 1
ATOM 642 N N . LEU A 1 84 ? 10.479 3.394 4.965 1.00 66.19 84 LEU A N 1
ATOM 643 C CA . LEU A 1 84 ? 9.624 3.491 3.783 1.00 66.19 84 LEU A CA 1
ATOM 644 C C . LEU A 1 84 ? 10.015 4.710 2.955 1.00 66.19 84 LEU A C 1
ATOM 646 O O . LEU A 1 84 ? 10.583 5.670 3.484 1.00 66.19 84 LEU A O 1
ATOM 650 N N . GLY A 1 85 ? 9.675 4.653 1.669 1.00 62.59 85 GLY A N 1
ATOM 651 C CA . GLY A 1 85 ? 9.452 5.848 0.862 1.00 62.59 85 GLY A CA 1
ATOM 652 C C . GLY A 1 85 ? 8.210 6.613 1.329 1.00 62.59 85 GLY A C 1
ATOM 653 O O . GLY A 1 85 ? 7.639 6.330 2.389 1.00 62.59 85 GLY A O 1
ATOM 654 N N . THR A 1 86 ? 7.782 7.596 0.548 1.00 68.00 86 THR A N 1
ATOM 655 C CA . THR A 1 86 ? 6.484 8.238 0.780 1.00 68.00 86 THR A CA 1
ATOM 656 C C . THR A 1 86 ? 5.340 7.298 0.387 1.00 68.00 86 THR A C 1
ATOM 658 O O . THR A 1 86 ? 5.533 6.370 -0.388 1.00 68.00 86 THR A O 1
ATOM 661 N N . SER A 1 87 ? 4.161 7.497 0.978 1.00 82.69 87 SER A N 1
ATOM 662 C CA . SER A 1 87 ? 2.942 6.743 0.653 1.00 82.69 87 SER A CA 1
ATOM 663 C C . SER A 1 87 ? 1.836 7.739 0.337 1.00 82.69 87 SER A C 1
ATOM 665 O O . SER A 1 87 ? 1.625 8.694 1.099 1.00 82.69 87 SER A O 1
ATOM 667 N N . SER A 1 88 ? 1.155 7.524 -0.785 1.00 84.94 88 SER A N 1
ATOM 668 C CA . SER A 1 88 ? 0.001 8.317 -1.209 1.00 84.94 88 SER A CA 1
ATOM 669 C C . SER A 1 88 ? -1.305 7.705 -0.702 1.00 84.94 88 SER A C 1
ATOM 671 O O . SER A 1 88 ? -2.285 8.424 -0.492 1.00 84.94 88 SER A O 1
ATOM 673 N N . GLU A 1 89 ? -1.314 6.399 -0.427 1.00 89.50 89 GLU A N 1
ATOM 674 C CA . GLU A 1 89 ? -2.500 5.649 -0.045 1.00 89.50 89 GLU A CA 1
ATOM 675 C C . GLU A 1 89 ? -2.231 4.605 1.052 1.00 89.50 89 GLU A C 1
ATOM 677 O O . GLU A 1 89 ? -1.283 3.824 1.014 1.00 89.50 89 GLU A O 1
ATOM 682 N N . ILE A 1 90 ? -3.155 4.528 2.016 1.00 91.19 90 ILE A N 1
ATOM 683 C CA . ILE A 1 90 ? -3.216 3.440 2.995 1.00 91.19 90 ILE A CA 1
ATOM 684 C C . ILE A 1 90 ? -4.596 2.793 2.944 1.00 91.19 90 ILE A C 1
ATOM 686 O O . ILE A 1 90 ? -5.613 3.474 3.095 1.00 91.19 90 ILE A O 1
ATOM 690 N N . LYS A 1 91 ? -4.630 1.462 2.835 1.00 91.06 91 LYS A N 1
ATOM 691 C CA . LYS A 1 91 ? -5.863 0.666 2.838 1.00 91.06 91 LYS A CA 1
ATOM 692 C C . LYS A 1 91 ? -5.887 -0.366 3.963 1.00 91.06 91 LYS A C 1
ATOM 694 O O . LYS A 1 91 ? -4.900 -1.077 4.165 1.00 91.06 91 LYS A O 1
ATOM 699 N N . PRO A 1 92 ? -7.020 -0.534 4.668 1.00 92.38 92 PRO A N 1
ATOM 700 C CA . PRO A 1 92 ? -7.242 -1.735 5.456 1.00 92.38 92 PRO A CA 1
ATOM 701 C C . PRO A 1 92 ? -7.446 -2.930 4.519 1.00 92.38 92 PRO A C 1
ATOM 703 O O . PRO A 1 92 ? -8.290 -2.888 3.627 1.00 92.38 92 PRO A O 1
ATOM 706 N N . VAL A 1 93 ? -6.703 -4.010 4.745 1.00 94.25 93 VAL A N 1
ATOM 707 C CA . VAL A 1 93 ? -6.796 -5.239 3.945 1.00 94.25 93 VAL A CA 1
ATOM 708 C C . VAL A 1 93 ? -6.846 -6.475 4.839 1.00 94.25 93 VAL A C 1
ATOM 710 O O . VAL A 1 93 ? -6.491 -6.441 6.022 1.00 94.25 93 VAL A O 1
ATOM 713 N N . THR A 1 94 ? -7.288 -7.592 4.262 1.00 93.44 94 THR A N 1
ATOM 714 C CA . THR A 1 94 ? -7.055 -8.922 4.834 1.00 93.44 94 THR A CA 1
ATOM 715 C C . THR A 1 94 ? -5.994 -9.610 3.993 1.00 93.44 94 THR A C 1
ATOM 717 O O . THR A 1 94 ? -6.201 -9.813 2.803 1.00 93.44 94 THR A O 1
ATOM 720 N N . TYR A 1 95 ? -4.868 -9.966 4.604 1.00 94.69 95 TYR A N 1
ATOM 721 C CA . TYR A 1 95 ? -3.749 -10.612 3.923 1.00 94.69 95 TYR A CA 1
ATOM 722 C C . TYR A 1 95 ? -3.410 -11.922 4.631 1.00 94.69 95 TYR A C 1
ATOM 724 O O . TYR A 1 95 ? -3.167 -11.917 5.837 1.00 94.69 95 TYR A O 1
ATOM 732 N N . ASP A 1 96 ? -3.469 -13.046 3.912 1.00 92.12 96 ASP A N 1
ATOM 733 C CA . ASP A 1 96 ? -3.339 -14.403 4.472 1.00 92.12 96 ASP A CA 1
ATOM 734 C C . ASP A 1 96 ? -4.231 -14.637 5.717 1.00 92.12 96 ASP A C 1
ATOM 736 O O . ASP A 1 96 ? -3.820 -15.224 6.718 1.00 92.12 96 ASP A O 1
ATOM 740 N N . GLY A 1 97 ? -5.466 -14.120 5.685 1.00 92.38 97 GLY A N 1
ATOM 741 C CA . GLY A 1 97 ? -6.433 -14.225 6.788 1.00 92.38 97 GLY A CA 1
ATOM 742 C C . GLY A 1 97 ? -6.173 -13.291 7.979 1.00 92.38 97 GLY A C 1
ATOM 743 O O . GLY A 1 97 ? -6.933 -13.304 8.948 1.00 92.38 97 GLY A O 1
ATOM 744 N N . GLN A 1 98 ? -5.136 -12.454 7.921 1.00 93.62 98 GLN A N 1
ATOM 745 C CA . GLN A 1 98 ? -4.803 -11.488 8.961 1.00 93.62 98 GLN A CA 1
ATOM 746 C C . GLN A 1 98 ? -5.256 -10.068 8.593 1.00 93.62 98 GLN A C 1
ATOM 748 O O . GLN A 1 98 ? -5.051 -9.604 7.474 1.00 93.62 98 GLN A O 1
ATOM 753 N N . LYS A 1 99 ? -5.803 -9.339 9.578 1.00 93.38 99 LYS A N 1
ATOM 754 C CA . LYS A 1 99 ? -6.006 -7.886 9.483 1.00 93.38 99 LYS A CA 1
ATOM 755 C C . LYS A 1 99 ? -4.666 -7.177 9.286 1.00 93.38 99 LYS A C 1
ATOM 757 O O . LYS A 1 99 ? -3.740 -7.352 10.086 1.00 93.38 99 LYS A O 1
ATOM 762 N N . ALA A 1 100 ? -4.584 -6.357 8.253 1.00 94.69 100 ALA A N 1
ATOM 763 C CA . ALA A 1 100 ? -3.367 -5.664 7.877 1.00 94.69 100 ALA A CA 1
ATOM 764 C C . ALA A 1 100 ? -3.669 -4.285 7.283 1.00 94.69 100 ALA A C 1
ATOM 766 O O . ALA A 1 100 ? -4.820 -3.938 7.012 1.00 94.69 100 ALA A O 1
ATOM 767 N N . LEU A 1 101 ? -2.610 -3.503 7.108 1.00 93.94 101 LEU A N 1
ATOM 768 C CA . LEU A 1 101 ? -2.622 -2.264 6.345 1.00 93.94 101 LEU A CA 1
ATOM 769 C C . LEU A 1 101 ? -1.725 -2.457 5.125 1.00 93.94 101 LEU A C 1
ATOM 771 O O . LEU A 1 101 ? -0.579 -2.880 5.281 1.00 93.94 101 LEU A O 1
ATOM 775 N N . LEU A 1 102 ? -2.261 -2.170 3.945 1.00 94.62 102 LEU A N 1
ATOM 776 C CA . LEU A 1 102 ? -1.507 -2.033 2.706 1.00 94.62 102 LEU A CA 1
ATOM 777 C C . LEU A 1 102 ? -1.142 -0.563 2.536 1.00 94.62 102 LEU A C 1
ATOM 779 O O . LEU A 1 102 ? -1.999 0.303 2.713 1.00 94.62 102 LEU A O 1
ATOM 783 N N . LEU A 1 103 ? 0.112 -0.314 2.190 1.00 93.25 103 LEU A N 1
ATOM 784 C CA . LEU A 1 103 ? 0.614 0.989 1.800 1.00 93.25 103 LEU A CA 1
ATOM 785 C C . LEU A 1 103 ? 1.299 0.851 0.452 1.00 93.25 103 LEU A C 1
ATOM 787 O O . LEU A 1 103 ? 2.052 -0.105 0.239 1.00 93.25 103 LEU A O 1
ATOM 791 N N . ASP A 1 104 ? 1.053 1.810 -0.424 1.00 92.62 104 ASP A N 1
ATOM 792 C CA . ASP A 1 104 ? 1.946 2.061 -1.541 1.00 92.62 104 ASP A CA 1
ATOM 793 C C . ASP A 1 104 ? 3.275 2.654 -1.045 1.00 92.62 104 ASP A C 1
ATOM 795 O O . ASP A 1 104 ? 3.408 3.135 0.086 1.00 92.62 104 ASP A O 1
ATOM 799 N N . THR A 1 105 ? 4.283 2.569 -1.895 1.00 90.25 105 THR A N 1
ATOM 800 C CA . THR A 1 105 ? 5.584 3.208 -1.705 1.00 90.25 105 THR A CA 1
ATOM 801 C C . THR A 1 105 ? 6.013 3.847 -3.020 1.00 90.25 105 THR A C 1
ATOM 803 O O . THR A 1 105 ? 5.371 3.631 -4.046 1.00 90.25 105 THR A O 1
ATOM 806 N N . ASP A 1 106 ? 7.125 4.583 -3.017 1.00 87.62 106 ASP A N 1
ATOM 807 C CA . ASP A 1 106 ? 7.635 5.280 -4.206 1.00 87.62 106 ASP A CA 1
ATOM 808 C C . ASP A 1 106 ? 7.757 4.372 -5.458 1.00 87.62 106 ASP A C 1
ATOM 810 O O . ASP A 1 106 ? 7.565 4.843 -6.577 1.00 87.62 106 ASP A O 1
ATOM 814 N N . SER A 1 107 ? 8.033 3.071 -5.287 1.00 91.88 107 SER A N 1
ATOM 815 C CA . SER A 1 107 ? 8.212 2.109 -6.390 1.00 91.88 107 SER A CA 1
ATOM 816 C C . SER A 1 107 ? 7.517 0.760 -6.166 1.00 91.88 107 SER A C 1
ATOM 818 O O . SER A 1 107 ? 7.859 -0.242 -6.805 1.00 91.88 107 SER A O 1
ATOM 820 N N . GLY A 1 108 ? 6.563 0.684 -5.239 1.00 94.06 108 GLY A N 1
ATOM 821 C CA . GLY A 1 108 ? 6.155 -0.609 -4.712 1.00 94.06 108 GLY A CA 1
ATOM 822 C C . GLY A 1 108 ? 5.009 -0.576 -3.716 1.00 94.06 108 GLY A C 1
ATOM 823 O O . GLY A 1 108 ? 4.106 0.260 -3.775 1.00 94.06 108 GLY A O 1
ATOM 824 N N . ALA A 1 109 ? 5.027 -1.563 -2.821 1.00 94.62 109 ALA A N 1
ATOM 825 C CA . ALA A 1 109 ? 4.060 -1.677 -1.746 1.00 94.62 109 ALA A CA 1
ATOM 826 C C . ALA A 1 109 ? 4.598 -2.461 -0.544 1.00 94.62 109 ALA A C 1
ATOM 828 O O . ALA A 1 109 ? 5.408 -3.392 -0.660 1.00 94.62 109 ALA A O 1
ATOM 829 N N . ILE A 1 110 ? 4.045 -2.146 0.624 1.00 93.56 110 ILE A N 1
ATOM 830 C CA . ILE A 1 110 ? 4.254 -2.875 1.870 1.00 93.56 110 ILE A CA 1
ATOM 831 C C . ILE A 1 110 ? 2.911 -3.251 2.501 1.00 93.56 110 ILE A C 1
ATOM 833 O O . ILE A 1 110 ? 1.969 -2.464 2.538 1.00 93.56 110 ILE A O 1
ATOM 837 N N . ILE A 1 111 ? 2.831 -4.460 3.054 1.00 94.06 111 ILE A N 1
ATOM 838 C CA . ILE A 1 111 ? 1.712 -4.882 3.899 1.00 94.06 111 ILE A CA 1
ATOM 839 C C . ILE A 1 111 ? 2.243 -5.119 5.301 1.00 94.06 111 ILE A C 1
ATOM 841 O O . ILE A 1 111 ? 3.150 -5.930 5.507 1.00 94.06 111 ILE A O 1
ATOM 845 N N . ILE A 1 112 ? 1.657 -4.439 6.282 1.00 92.69 112 ILE A N 1
ATOM 846 C CA . ILE A 1 112 ? 2.022 -4.567 7.691 1.00 92.69 112 ILE A CA 1
ATOM 847 C C . ILE A 1 112 ? 0.863 -5.129 8.507 1.00 92.69 112 ILE A C 1
ATOM 849 O O . ILE A 1 112 ? -0.297 -4.756 8.343 1.00 92.69 112 ILE A O 1
ATOM 853 N N . ALA A 1 113 ? 1.191 -6.030 9.426 1.00 92.69 113 ALA A N 1
ATOM 854 C CA . ALA A 1 113 ? 0.243 -6.585 10.376 1.00 92.69 113 ALA A CA 1
ATOM 855 C C . ALA A 1 113 ? -0.393 -5.483 11.233 1.00 92.69 113 ALA A C 1
ATOM 857 O O . ALA A 1 113 ? 0.315 -4.715 11.892 1.00 92.69 113 ALA A O 1
ATOM 858 N N . TYR A 1 114 ? -1.723 -5.485 11.299 1.00 91.12 114 TYR A N 1
ATOM 859 C CA . TYR A 1 114 ? -2.482 -4.633 12.202 1.00 91.12 114 TYR A CA 1
ATOM 860 C C . TYR A 1 114 ? -2.907 -5.425 13.444 1.00 91.12 114 TYR A C 1
ATOM 862 O O . TYR A 1 114 ? -3.618 -6.426 13.341 1.00 91.12 114 TYR A O 1
ATOM 870 N N . ASP A 1 115 ? -2.466 -4.985 14.625 1.00 89.38 115 ASP A N 1
ATOM 871 C CA . ASP A 1 115 ? -2.823 -5.606 15.906 1.00 89.38 115 ASP A CA 1
ATOM 872 C C . ASP A 1 115 ? -2.897 -4.556 17.018 1.00 89.38 115 ASP A C 1
ATOM 874 O O . ASP A 1 115 ? -1.872 -4.145 17.560 1.00 89.38 115 ASP A O 1
ATOM 878 N N . GLU A 1 116 ? -4.115 -4.142 17.378 1.00 87.25 116 GLU A N 1
ATOM 879 C CA . GLU A 1 116 ? -4.376 -3.186 18.467 1.00 87.25 116 GLU A CA 1
ATOM 880 C C . GLU A 1 116 ? -3.864 -3.663 19.837 1.00 87.25 116 GLU A C 1
ATOM 882 O O . GLU A 1 116 ? -3.684 -2.853 20.742 1.00 87.25 116 GLU A O 1
ATOM 887 N N . ARG A 1 117 ? -3.632 -4.972 20.016 1.00 87.75 117 ARG A N 1
ATOM 888 C CA . ARG A 1 117 ? -3.161 -5.537 21.293 1.00 87.75 117 ARG A CA 1
ATOM 889 C C . ARG A 1 117 ? -1.649 -5.447 21.453 1.00 87.75 117 ARG A C 1
ATOM 891 O O . ARG A 1 117 ? -1.130 -5.649 22.551 1.00 87.75 117 ARG A O 1
ATOM 898 N N . LYS A 1 118 ? -0.932 -5.173 20.366 1.00 85.75 118 LYS A N 1
ATOM 899 C CA . LYS A 1 118 ? 0.517 -5.019 20.378 1.00 85.75 118 LYS A CA 1
ATOM 900 C C . LYS A 1 118 ? 0.902 -3.758 21.171 1.00 85.75 118 LYS A C 1
ATOM 902 O O . LYS A 1 118 ? 0.234 -2.732 21.035 1.00 85.75 118 LYS A O 1
ATOM 907 N N . PRO A 1 119 ? 2.001 -3.779 21.954 1.00 85.19 119 PRO A N 1
ATOM 908 C CA . PRO A 1 119 ? 2.512 -2.573 22.596 1.00 85.19 119 PRO A CA 1
ATOM 909 C C . PRO A 1 119 ? 2.742 -1.443 21.586 1.00 85.19 119 PRO A C 1
ATOM 911 O O . PRO A 1 119 ? 3.344 -1.656 20.528 1.00 85.19 119 PRO A O 1
ATOM 914 N N . LYS A 1 120 ? 2.301 -0.228 21.929 1.00 78.88 120 LYS A N 1
ATOM 915 C CA . LYS A 1 120 ? 2.579 0.978 21.133 1.00 78.88 120 LYS A CA 1
ATOM 916 C C . LYS A 1 120 ? 4.100 1.140 20.957 1.00 78.88 120 LYS A C 1
ATOM 918 O O . LYS A 1 120 ? 4.850 0.875 21.895 1.00 78.88 120 LYS A O 1
ATOM 923 N N . ASN A 1 121 ? 4.547 1.588 19.782 1.00 76.44 121 ASN A N 1
ATOM 924 C CA . ASN A 1 121 ? 5.956 1.731 19.370 1.00 76.44 121 ASN A CA 1
ATOM 925 C C . ASN A 1 121 ? 6.767 0.438 19.168 1.00 76.44 121 ASN A C 1
ATOM 927 O O . ASN A 1 121 ? 7.917 0.524 18.735 1.00 76.44 121 ASN A O 1
ATOM 931 N N . ALA A 1 122 ? 6.233 -0.756 19.447 1.00 84.12 122 ALA A N 1
ATOM 932 C CA . ALA A 1 122 ? 6.913 -1.967 18.989 1.00 84.12 122 ALA A CA 1
ATOM 933 C C . ALA A 1 122 ? 6.918 -1.986 17.443 1.00 84.12 122 ALA A C 1
ATOM 935 O O . ALA A 1 122 ? 5.962 -1.499 16.838 1.00 84.12 122 ALA A O 1
ATOM 936 N N . PRO A 1 123 ? 7.941 -2.539 16.772 1.00 83.62 123 PRO A N 1
ATOM 937 C CA . PRO A 1 123 ? 8.001 -2.556 15.309 1.00 83.62 123 PRO A CA 1
ATOM 938 C C . PRO A 1 123 ? 6.882 -3.418 14.716 1.00 83.62 123 PRO A C 1
ATOM 940 O O . PRO A 1 123 ? 6.538 -4.477 15.248 1.00 83.62 123 PRO A O 1
ATOM 943 N N . ALA A 1 124 ? 6.239 -2.946 13.649 1.00 86.88 124 ALA A N 1
ATOM 944 C CA . ALA A 1 124 ? 5.227 -3.706 12.927 1.00 86.88 124 ALA A CA 1
ATOM 945 C C . ALA A 1 124 ? 5.845 -4.936 12.266 1.00 86.88 124 ALA A C 1
ATOM 947 O O . ALA A 1 124 ? 6.980 -4.915 11.792 1.00 86.88 124 ALA A O 1
ATOM 948 N N . ARG A 1 125 ? 5.074 -6.024 12.239 1.00 90.25 125 ARG A N 1
ATOM 949 C CA . ARG A 1 125 ? 5.454 -7.207 11.478 1.00 90.25 125 ARG A CA 1
ATOM 950 C C . ARG A 1 125 ? 5.111 -6.954 10.017 1.00 90.25 125 ARG A C 1
ATOM 952 O O . ARG A 1 125 ? 3.939 -6.794 9.687 1.00 90.25 125 ARG A O 1
ATOM 959 N N . VAL A 1 126 ? 6.131 -6.925 9.172 1.00 90.31 126 VAL A N 1
ATOM 960 C CA . VAL A 1 126 ? 5.981 -6.844 7.717 1.00 90.31 126 VAL A CA 1
ATOM 961 C C . VAL A 1 126 ? 5.522 -8.207 7.197 1.00 90.31 126 VAL A C 1
ATOM 963 O O . VAL A 1 126 ? 6.095 -9.233 7.562 1.00 90.31 126 VAL A O 1
ATOM 966 N N . LEU A 1 127 ? 4.448 -8.219 6.411 1.00 92.88 127 LEU A N 1
ATOM 967 C CA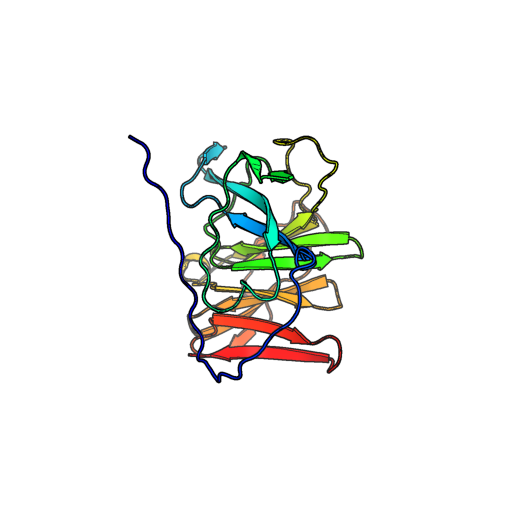 . LEU A 1 127 ? 3.838 -9.415 5.815 1.00 92.88 127 LEU A CA 1
ATOM 968 C C . LEU A 1 127 ? 4.173 -9.552 4.327 1.00 92.88 127 LEU A C 1
ATOM 970 O O . LEU A 1 127 ? 4.239 -10.659 3.803 1.00 92.88 127 LEU A O 1
ATOM 974 N N . PHE A 1 128 ? 4.381 -8.420 3.666 1.00 94.19 128 PHE A N 1
ATOM 975 C CA . PHE A 1 128 ? 4.766 -8.303 2.269 1.00 94.19 128 PHE A CA 1
ATOM 976 C C . PHE A 1 128 ? 5.579 -7.023 2.131 1.00 94.19 128 PHE A C 1
ATOM 978 O O . PHE A 1 128 ? 5.218 -6.014 2.736 1.00 94.19 128 PHE A O 1
ATOM 985 N N . HIS A 1 129 ? 6.644 -7.056 1.342 1.00 93.50 129 HIS A N 1
ATOM 986 C CA . HIS A 1 129 ? 7.361 -5.859 0.931 1.00 93.50 129 HIS A CA 1
ATOM 987 C C . HIS A 1 129 ? 7.987 -6.128 -0.428 1.00 93.50 129 HIS A C 1
ATOM 989 O O . HIS A 1 129 ? 8.814 -7.032 -0.551 1.00 93.50 129 HIS A O 1
ATOM 995 N N . ARG A 1 130 ? 7.562 -5.368 -1.435 1.00 94.44 130 ARG A N 1
ATOM 996 C CA . ARG A 1 130 ? 8.141 -5.413 -2.772 1.00 94.44 130 ARG A CA 1
ATOM 997 C C . ARG A 1 130 ? 8.321 -4.010 -3.311 1.00 94.44 130 ARG A C 1
ATOM 999 O O . ARG A 1 130 ? 7.382 -3.227 -3.285 1.00 94.44 130 ARG A O 1
ATOM 1006 N N . GLU A 1 131 ? 9.508 -3.759 -3.833 1.00 93.50 131 GLU A N 1
ATOM 1007 C CA . GLU A 1 131 ? 9.898 -2.535 -4.521 1.00 93.50 131 GLU A CA 1
ATOM 1008 C C . GLU A 1 131 ? 10.419 -2.913 -5.899 1.00 93.50 131 GLU A C 1
ATOM 1010 O O . GLU A 1 131 ? 11.263 -3.814 -6.021 1.00 93.50 131 GLU A O 1
ATOM 1015 N N . LEU A 1 132 ? 9.922 -2.241 -6.933 1.00 94.62 132 LEU A N 1
ATOM 1016 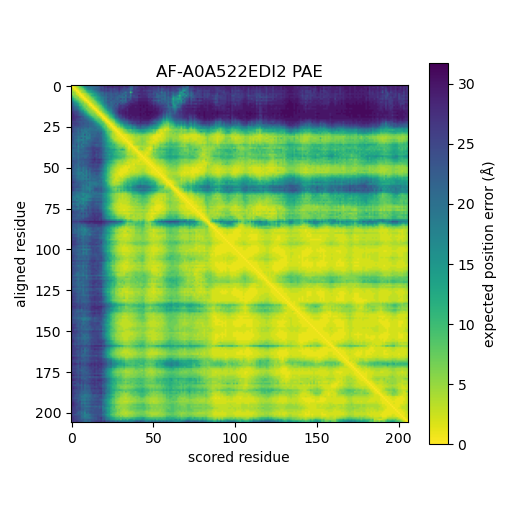C CA . LEU A 1 132 ? 10.462 -2.406 -8.268 1.00 94.62 132 LEU A CA 1
ATOM 1017 C C . LEU A 1 132 ? 11.860 -1.793 -8.360 1.00 94.62 132 LEU A C 1
ATOM 1019 O O . LEU A 1 132 ? 12.157 -0.774 -7.746 1.00 94.62 132 LEU A O 1
ATOM 1023 N N . THR A 1 133 ? 12.744 -2.440 -9.116 1.00 94.25 133 THR A N 1
ATOM 1024 C CA . THR A 1 133 ? 14.115 -1.964 -9.341 1.00 94.25 133 THR A CA 1
ATOM 1025 C C . THR A 1 133 ? 14.535 -2.094 -10.800 1.00 94.25 133 THR A C 1
ATOM 1027 O O . THR A 1 133 ? 13.948 -2.856 -11.573 1.00 94.25 133 THR A O 1
ATOM 1030 N N . GLY A 1 134 ? 15.595 -1.374 -11.169 1.00 90.19 134 GLY A N 1
ATOM 1031 C CA . GLY A 1 134 ? 16.131 -1.331 -12.528 1.00 90.19 134 GLY A CA 1
ATOM 1032 C C . GLY A 1 134 ? 15.745 -0.051 -13.264 1.00 90.19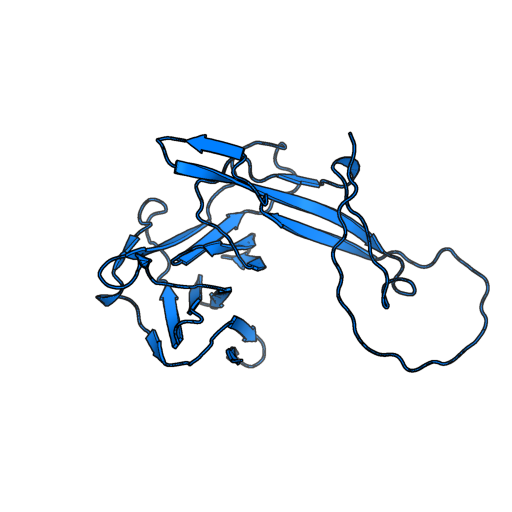 134 GLY A C 1
ATOM 1033 O O . GLY A 1 134 ? 15.266 0.907 -12.658 1.00 90.19 134 GLY A O 1
ATOM 1034 N N . ASP A 1 135 ? 15.988 -0.035 -14.572 1.00 86.00 135 ASP A N 1
ATOM 1035 C CA . ASP A 1 135 ? 15.765 1.143 -15.410 1.00 86.00 135 ASP A CA 1
ATOM 1036 C C . ASP A 1 135 ? 14.291 1.577 -15.369 1.00 86.00 135 ASP A C 1
ATOM 1038 O O . ASP A 1 135 ? 13.399 0.804 -15.712 1.00 86.00 135 ASP A O 1
ATOM 1042 N N . GLY A 1 136 ? 14.050 2.822 -14.947 1.00 83.25 136 GLY A N 1
ATOM 1043 C CA . GLY A 1 136 ? 12.712 3.415 -14.829 1.00 83.25 136 GLY A CA 1
ATOM 1044 C C . GLY A 1 136 ? 12.097 3.372 -13.425 1.00 83.25 136 GLY A C 1
ATOM 1045 O O . GLY A 1 136 ? 11.169 4.139 -13.166 1.00 83.25 136 GLY A O 1
ATOM 1046 N N . ALA A 1 137 ? 12.636 2.572 -12.496 1.00 85.94 137 ALA A N 1
ATOM 1047 C CA . ALA A 1 137 ? 12.082 2.447 -11.142 1.00 85.94 137 ALA A CA 1
ATOM 1048 C C . ALA A 1 137 ? 12.142 3.771 -10.359 1.00 85.94 137 ALA A C 1
ATOM 1050 O O . ALA A 1 137 ? 11.160 4.176 -9.747 1.00 85.94 137 ALA A O 1
ATOM 1051 N N . ASP A 1 138 ? 13.256 4.503 -10.465 1.00 83.50 138 ASP A N 1
ATOM 1052 C CA . ASP A 1 138 ? 13.447 5.793 -9.780 1.00 83.50 138 ASP A CA 1
ATOM 1053 C C . ASP A 1 138 ? 12.551 6.920 -10.331 1.00 83.50 138 ASP A C 1
ATOM 1055 O O . ASP A 1 138 ? 12.479 8.000 -9.746 1.00 83.50 138 ASP A O 1
ATOM 1059 N N . SER A 1 139 ? 11.898 6.699 -11.477 1.00 87.12 139 SER A N 1
ATOM 1060 C CA . SER A 1 139 ? 10.964 7.655 -12.084 1.00 87.12 139 SER A CA 1
ATOM 1061 C C . SER A 1 139 ? 9.497 7.320 -11.839 1.00 87.12 139 SER A C 1
ATOM 1063 O O . SER A 1 139 ? 8.642 8.077 -12.292 1.00 87.12 139 SER A O 1
ATOM 1065 N N . MET A 1 140 ? 9.202 6.211 -11.156 1.00 91.00 140 MET A N 1
ATOM 1066 C CA . MET A 1 140 ? 7.832 5.795 -10.869 1.00 91.00 140 MET A CA 1
ATOM 1067 C C . MET A 1 140 ? 7.096 6.826 -10.011 1.00 91.00 140 MET A C 1
ATOM 1069 O O . MET A 1 140 ? 7.689 7.553 -9.215 1.00 91.00 140 MET A O 1
ATOM 1073 N N . ASN A 1 141 ? 5.782 6.893 -10.195 1.00 91.25 141 ASN A N 1
ATOM 1074 C CA . ASN A 1 141 ? 4.901 7.786 -9.464 1.00 91.25 141 ASN A CA 1
ATOM 1075 C C . ASN A 1 141 ? 3.659 7.002 -9.034 1.00 91.25 141 ASN A C 1
ATOM 1077 O O . ASN A 1 141 ? 2.566 7.167 -9.589 1.00 91.25 141 ASN A O 1
ATOM 1081 N N . VAL A 1 142 ? 3.871 6.092 -8.080 1.00 93.31 142 VAL A N 1
ATOM 1082 C CA . VAL A 1 142 ? 2.838 5.209 -7.534 1.00 93.31 142 VAL A CA 1
ATOM 1083 C C . VAL A 1 142 ? 1.863 6.004 -6.661 1.00 93.31 142 VAL A C 1
ATOM 1085 O O . VAL A 1 142 ? 2.276 6.792 -5.812 1.00 93.31 142 VAL A O 1
ATOM 1088 N N . HIS A 1 143 ? 0.562 5.787 -6.875 1.00 92.88 143 HIS A N 1
ATOM 1089 C CA . HIS A 1 143 ? -0.513 6.429 -6.093 1.00 92.88 143 HIS A CA 1
ATOM 1090 C C . HIS A 1 143 ? -1.416 5.453 -5.355 1.00 92.88 143 HIS A C 1
ATOM 1092 O O . HIS A 1 143 ? -2.172 5.856 -4.474 1.00 92.88 143 HIS A O 1
ATOM 1098 N N . SER A 1 144 ? -1.414 4.187 -5.765 1.00 94.88 144 SER A N 1
ATOM 1099 C CA . SER A 1 144 ? -2.327 3.198 -5.213 1.00 94.88 144 SER A CA 1
ATOM 1100 C C . SER A 1 144 ? -1.765 1.797 -5.357 1.00 94.88 144 SER A C 1
ATOM 1102 O O . SER A 1 144 ? -1.049 1.483 -6.309 1.00 94.88 144 SER A O 1
ATOM 1104 N N . ALA A 1 145 ? -2.131 0.939 -4.414 1.00 96.69 145 ALA A N 1
ATOM 1105 C CA . ALA A 1 145 ? -1.805 -0.476 -4.430 1.00 96.69 145 ALA A CA 1
ATOM 1106 C C . ALA A 1 145 ? -3.035 -1.304 -4.057 1.00 96.69 145 ALA A C 1
ATOM 1108 O O . ALA A 1 145 ? -3.896 -0.840 -3.310 1.00 96.69 145 ALA A O 1
ATOM 1109 N N . GLU A 1 146 ? -3.111 -2.548 -4.525 1.00 97.44 146 GLU A N 1
ATOM 1110 C CA . GLU A 1 146 ? -4.201 -3.467 -4.206 1.00 97.44 146 GLU A CA 1
ATOM 1111 C C . GLU A 1 146 ? -3.722 -4.913 -4.057 1.00 97.44 146 GLU A C 1
ATOM 1113 O O . GLU A 1 146 ? -2.959 -5.414 -4.883 1.00 97.44 146 GLU A O 1
ATOM 1118 N N . VAL A 1 147 ? -4.208 -5.602 -3.021 1.00 97.12 147 VAL A N 1
ATOM 1119 C CA . VAL A 1 147 ? -3.953 -7.034 -2.811 1.00 97.12 147 VAL A CA 1
ATOM 1120 C C . VAL A 1 147 ? -4.860 -7.868 -3.713 1.00 97.12 147 VAL A C 1
ATOM 1122 O O . VAL A 1 147 ? -6.075 -7.687 -3.722 1.00 97.12 147 VAL A O 1
ATOM 1125 N N . LEU A 1 148 ? -4.281 -8.843 -4.409 1.00 96.31 148 LEU A N 1
ATOM 1126 C CA . LEU A 1 148 ? -5.012 -9.843 -5.181 1.00 96.31 148 LEU A CA 1
ATOM 1127 C C . LEU A 1 148 ? -5.300 -11.114 -4.353 1.00 96.31 148 LEU A C 1
ATOM 1129 O O . LEU A 1 148 ? -4.604 -11.381 -3.369 1.00 96.31 148 LEU A O 1
ATOM 1133 N N . PRO A 1 149 ? -6.279 -11.956 -4.750 1.00 94.62 149 PRO A N 1
ATOM 1134 C CA . PRO A 1 149 ? -6.639 -13.177 -4.014 1.00 94.62 149 PRO A CA 1
ATOM 1135 C C . PRO A 1 149 ? -5.505 -14.188 -3.805 1.00 94.62 149 PRO A C 1
ATOM 1137 O O . PRO A 1 149 ? -5.557 -14.983 -2.870 1.00 94.62 149 PRO A O 1
ATOM 1140 N N . ASP A 1 150 ? -4.495 -14.181 -4.675 1.00 95.06 150 ASP A N 1
ATOM 1141 C CA . ASP A 1 150 ? -3.315 -15.047 -4.588 1.00 95.06 150 ASP A CA 1
ATOM 1142 C C . ASP A 1 150 ? -2.216 -14.487 -3.661 1.00 95.06 150 ASP A C 1
ATOM 1144 O O . ASP A 1 150 ? -1.194 -15.137 -3.432 1.00 95.06 150 ASP A O 1
ATOM 1148 N N . GLY A 1 151 ? -2.429 -13.295 -3.098 1.00 95.50 151 GLY A N 1
ATOM 1149 C CA . GLY A 1 151 ? -1.482 -12.592 -2.242 1.00 95.50 151 GLY A CA 1
ATOM 1150 C C . GLY A 1 151 ? -0.415 -11.800 -3.000 1.00 95.50 151 GLY A C 1
ATOM 1151 O O . GLY A 1 151 ? 0.466 -11.228 -2.360 1.00 95.50 151 GLY A O 1
ATOM 1152 N N . ASN A 1 152 ? -0.473 -11.739 -4.332 1.00 97.06 152 ASN A N 1
ATOM 1153 C CA . ASN A 1 152 ? 0.284 -10.744 -5.087 1.00 97.06 152 ASN A CA 1
ATOM 1154 C C . ASN A 1 152 ? -0.334 -9.353 -4.892 1.00 97.06 152 ASN A C 1
ATOM 1156 O O . ASN A 1 152 ? -1.459 -9.211 -4.407 1.00 97.06 152 ASN A O 1
ATOM 1160 N N . VAL A 1 153 ? 0.404 -8.317 -5.278 1.00 97.62 153 VAL A N 1
ATOM 1161 C CA . VAL A 1 153 ? -0.058 -6.928 -5.187 1.00 97.62 153 VAL A CA 1
ATOM 1162 C C . VAL A 1 153 ? 0.035 -6.280 -6.557 1.00 97.62 153 VAL A C 1
ATOM 1164 O O . VAL A 1 153 ? 1.025 -6.462 -7.257 1.00 97.62 153 VAL A O 1
ATOM 1167 N N . VAL A 1 154 ? -0.980 -5.518 -6.949 1.00 97.62 154 VAL A N 1
ATOM 1168 C CA . VAL A 1 154 ? -0.896 -4.619 -8.104 1.00 97.62 154 VAL A CA 1
ATOM 1169 C C . VAL A 1 154 ? -0.658 -3.209 -7.602 1.00 97.62 154 VAL A C 1
ATOM 1171 O O . VAL A 1 154 ? -1.307 -2.790 -6.649 1.00 97.62 154 VAL A O 1
ATOM 1174 N N . ILE A 1 155 ? 0.241 -2.479 -8.250 1.00 96.69 155 ILE A N 1
ATOM 1175 C CA . ILE A 1 155 ? 0.436 -1.045 -8.022 1.00 96.69 155 ILE A CA 1
ATOM 1176 C C . ILE A 1 155 ? 0.007 -0.254 -9.253 1.00 96.69 155 ILE A C 1
ATOM 1178 O O . ILE A 1 155 ? 0.163 -0.730 -10.379 1.00 96.69 155 ILE A O 1
ATOM 1182 N N . ALA A 1 156 ? -0.537 0.936 -9.021 1.00 95.69 156 ALA A N 1
ATOM 1183 C CA . ALA A 1 156 ? -0.925 1.900 -10.037 1.00 95.69 156 ALA A CA 1
ATOM 1184 C C . ALA A 1 156 ? 0.071 3.061 -10.056 1.00 95.69 156 ALA A C 1
ATOM 1186 O O . ALA A 1 156 ? 0.195 3.796 -9.073 1.00 95.69 156 ALA A O 1
ATOM 1187 N N . ASP A 1 157 ? 0.775 3.197 -11.176 1.00 93.38 157 ASP A N 1
ATOM 1188 C CA . ASP A 1 157 ? 1.717 4.271 -11.462 1.00 93.38 157 ASP A CA 1
ATOM 1189 C C . ASP A 1 157 ? 1.065 5.283 -12.407 1.00 93.38 157 ASP A C 1
ATOM 1191 O O . ASP A 1 157 ? 0.698 4.970 -13.546 1.00 93.38 157 ASP A O 1
ATOM 1195 N N . SER A 1 158 ? 0.961 6.524 -11.941 1.00 90.25 158 SER A N 1
ATOM 1196 C CA . SER A 1 158 ? 0.372 7.625 -12.707 1.00 90.25 158 SER A CA 1
ATOM 1197 C C . SER A 1 158 ? 1.179 8.006 -13.954 1.00 90.25 158 SER A C 1
ATOM 1199 O O . SER A 1 158 ? 0.643 8.700 -14.817 1.00 90.25 158 SER A O 1
ATOM 1201 N N . ASN A 1 159 ? 2.413 7.509 -14.107 1.00 89.62 159 ASN A N 1
ATOM 1202 C CA . ASN A 1 159 ? 3.172 7.599 -15.358 1.00 89.62 159 ASN A CA 1
ATOM 1203 C C . ASN A 1 159 ? 2.668 6.659 -16.467 1.00 89.62 159 ASN A C 1
ATOM 1205 O O . ASN A 1 159 ? 3.226 6.676 -17.563 1.00 89.62 159 ASN A O 1
ATOM 1209 N N . GLY A 1 160 ? 1.640 5.848 -16.204 1.00 86.06 160 GLY A N 1
ATOM 1210 C CA . GLY A 1 160 ? 0.897 5.146 -17.249 1.00 86.06 160 GLY A CA 1
ATOM 1211 C C . GLY A 1 160 ? 0.936 3.625 -17.176 1.00 86.06 160 GLY A C 1
ATOM 1212 O O . GLY A 1 160 ? 0.794 2.966 -18.203 1.00 86.06 160 GLY A O 1
ATOM 1213 N N . TYR A 1 161 ? 1.140 3.039 -15.993 1.00 92.12 161 TYR A N 1
ATOM 1214 C CA . TYR A 1 161 ? 1.284 1.590 -15.876 1.00 92.12 161 TYR A CA 1
ATOM 1215 C C . TYR A 1 161 ? 0.632 1.022 -14.620 1.00 92.12 161 TYR A C 1
ATOM 1217 O O . TYR A 1 161 ? 0.684 1.596 -13.534 1.00 92.12 161 TYR A O 1
ATOM 1225 N N . LEU A 1 162 ? 0.090 -0.183 -14.758 1.00 95.06 162 LEU A N 1
ATOM 1226 C CA . LEU A 1 162 ? -0.138 -1.091 -13.643 1.00 95.06 162 LEU A CA 1
ATOM 1227 C C . LEU A 1 162 ? 0.987 -2.118 -13.613 1.00 95.06 162 LEU A C 1
ATOM 1229 O O . LEU A 1 162 ? 1.275 -2.718 -14.647 1.00 95.06 162 LEU A O 1
ATOM 1233 N N . TYR A 1 163 ? 1.564 -2.383 -12.444 1.00 96.25 163 TYR A N 1
ATOM 1234 C CA . TYR A 1 163 ? 2.596 -3.411 -12.275 1.00 96.25 163 TYR A CA 1
ATOM 1235 C C . TYR A 1 163 ? 2.167 -4.478 -11.276 1.00 96.25 163 TYR A C 1
ATOM 1237 O O . TYR A 1 163 ? 1.582 -4.172 -10.240 1.00 96.25 163 TYR A O 1
ATOM 1245 N N . LEU A 1 164 ? 2.509 -5.734 -11.565 1.00 97.44 164 LEU A N 1
ATOM 1246 C CA . LEU A 1 164 ? 2.293 -6.861 -10.666 1.00 97.44 164 LEU A CA 1
ATOM 1247 C C . LEU A 1 164 ? 3.535 -7.124 -9.809 1.00 97.44 164 LEU A C 1
ATOM 1249 O O . LEU A 1 164 ? 4.563 -7.598 -10.293 1.00 97.44 164 LEU A O 1
ATOM 1253 N N . LEU A 1 165 ? 3.407 -6.905 -8.509 1.00 97.19 165 LEU A N 1
ATOM 1254 C CA . LEU A 1 165 ? 4.382 -7.284 -7.500 1.00 97.19 165 LEU A CA 1
ATOM 1255 C C . LEU A 1 165 ? 4.106 -8.709 -7.016 1.00 97.19 165 LEU A C 1
ATOM 1257 O O . LEU A 1 165 ? 3.049 -9.013 -6.457 1.00 97.19 165 LEU A O 1
ATOM 1261 N N . ILE A 1 166 ? 5.082 -9.586 -7.215 1.00 96.56 166 ILE A N 1
ATOM 1262 C CA . ILE A 1 166 ? 4.989 -10.994 -6.861 1.00 96.56 166 ILE A CA 1
ATOM 1263 C C . ILE A 1 166 ? 5.282 -11.172 -5.376 1.00 96.56 166 ILE A C 1
ATOM 1265 O O . ILE A 1 166 ? 6.308 -10.712 -4.861 1.00 96.56 166 ILE A O 1
ATOM 1269 N N . LYS A 1 167 ? 4.395 -11.901 -4.694 1.00 94.88 167 LYS A N 1
ATOM 1270 C CA . LYS A 1 167 ? 4.543 -12.283 -3.291 1.00 94.88 167 LYS A CA 1
ATOM 1271 C C . LYS A 1 167 ? 5.944 -12.850 -3.032 1.00 94.88 167 LYS A C 1
ATOM 1273 O O . LYS A 1 167 ? 6.325 -13.839 -3.666 1.00 94.88 167 LYS A O 1
ATOM 1278 N N . PRO A 1 168 ? 6.732 -12.244 -2.124 1.00 90.75 168 PRO A N 1
ATOM 1279 C CA . PRO A 1 168 ? 8.057 -12.750 -1.818 1.00 90.75 168 PRO A CA 1
ATOM 1280 C C . PRO A 1 168 ? 7.987 -14.100 -1.111 1.00 90.75 168 PRO A C 1
ATOM 1282 O O . PRO A 1 168 ? 7.155 -14.311 -0.229 1.00 90.75 168 PRO A O 1
ATOM 1285 N N . GLY A 1 169 ? 8.903 -15.002 -1.469 1.00 86.56 169 GLY A N 1
ATOM 1286 C CA . GLY A 1 169 ? 9.121 -16.242 -0.718 1.00 86.56 169 GLY A CA 1
ATOM 1287 C C . GLY A 1 169 ? 9.868 -16.019 0.604 1.00 86.56 169 GLY A C 1
ATOM 1288 O O . GLY A 1 169 ? 9.739 -16.825 1.522 1.00 86.56 169 GLY A O 1
ATOM 1289 N N . ASP A 1 170 ? 10.621 -14.919 0.715 1.00 82.06 170 ASP A N 1
ATOM 1290 C CA . ASP A 1 170 ? 11.382 -14.503 1.900 1.00 82.06 170 ASP A CA 1
ATOM 1291 C C . ASP A 1 170 ? 11.128 -13.012 2.173 1.00 82.06 170 ASP A C 1
ATOM 1293 O O . ASP A 1 170 ? 11.242 -12.186 1.276 1.00 82.06 170 ASP A O 1
ATOM 1297 N N . ALA A 1 171 ? 10.838 -12.637 3.421 1.00 72.19 171 ALA A N 1
ATOM 1298 C CA . ALA A 1 171 ? 10.614 -11.246 3.826 1.00 72.19 171 ALA A CA 1
ATOM 1299 C C . ALA A 1 171 ? 11.823 -10.308 3.601 1.00 72.19 171 ALA A C 1
ATOM 1301 O O . ALA A 1 171 ? 11.676 -9.090 3.691 1.00 72.19 171 ALA A O 1
ATOM 1302 N N . ARG A 1 172 ? 13.020 -10.854 3.352 1.00 77.00 172 ARG A N 1
ATOM 1303 C CA . ARG A 1 172 ? 14.226 -10.093 2.976 1.00 77.00 172 ARG A CA 1
ATOM 1304 C C . ARG A 1 172 ? 14.323 -9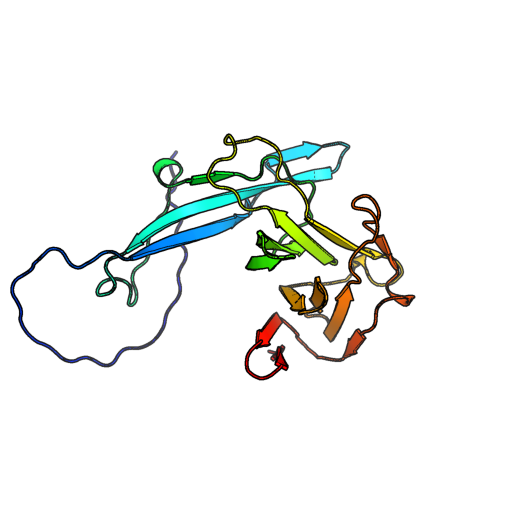.821 1.480 1.00 77.00 172 ARG A C 1
ATOM 1306 O O . ARG A 1 172 ? 15.101 -8.961 1.071 1.00 77.00 172 ARG A O 1
ATOM 1313 N N . ASP A 1 173 ? 13.567 -10.556 0.679 1.00 87.38 173 ASP A N 1
ATOM 1314 C CA . ASP A 1 173 ? 13.498 -10.375 -0.757 1.00 87.38 173 ASP A CA 1
ATOM 1315 C C . ASP A 1 173 ? 12.563 -9.196 -1.049 1.00 87.38 173 ASP A C 1
ATOM 1317 O O . ASP A 1 173 ? 11.355 -9.341 -1.209 1.00 87.38 173 ASP A O 1
ATOM 1321 N N . VAL A 1 174 ? 13.129 -7.992 -1.015 1.00 90.81 174 VAL A N 1
ATOM 1322 C CA . VAL A 1 174 ? 12.383 -6.740 -1.202 1.00 90.81 174 VAL A CA 1
ATOM 1323 C C . VAL A 1 174 ? 12.353 -6.330 -2.670 1.00 90.81 174 VAL A C 1
ATOM 1325 O O . VAL A 1 174 ? 11.365 -5.786 -3.141 1.00 90.81 174 VAL A O 1
ATOM 1328 N N . HIS A 1 175 ? 13.411 -6.604 -3.424 1.00 93.19 175 HIS A N 1
ATOM 1329 C CA . HIS A 1 175 ? 13.590 -6.017 -4.747 1.00 93.19 175 HIS A CA 1
ATOM 1330 C C . HIS A 1 175 ? 13.097 -6.949 -5.850 1.00 93.19 175 HIS A C 1
ATOM 1332 O O . HIS A 1 175 ? 13.604 -8.057 -6.001 1.00 93.19 175 HIS A O 1
ATOM 1338 N N . GLN A 1 176 ? 12.149 -6.472 -6.655 1.00 94.81 176 GLN A N 1
ATOM 1339 C CA . GLN A 1 176 ? 11.693 -7.147 -7.864 1.00 94.81 176 GLN A CA 1
ATOM 1340 C C . GLN A 1 176 ? 12.155 -6.350 -9.090 1.00 94.81 176 GLN A C 1
ATOM 1342 O O . GLN A 1 176 ? 11.708 -5.223 -9.283 1.00 94.81 176 GLN A O 1
ATOM 1347 N N . PRO A 1 177 ? 13.008 -6.903 -9.965 1.00 94.75 177 PRO A N 1
ATOM 1348 C CA . PRO A 1 177 ? 13.369 -6.218 -11.199 1.00 94.75 177 PRO A CA 1
ATOM 1349 C C . PRO A 1 177 ? 12.127 -5.907 -12.045 1.00 94.75 177 PRO A C 1
ATOM 1351 O O . PRO A 1 177 ? 11.301 -6.795 -12.270 1.00 94.75 177 PRO A O 1
ATOM 1354 N N . MET A 1 178 ? 12.011 -4.687 -12.575 1.00 91.62 178 MET A N 1
ATOM 1355 C CA . MET A 1 178 ? 10.894 -4.291 -13.449 1.00 91.62 178 MET A CA 1
ATOM 1356 C C . MET A 1 178 ? 10.730 -5.236 -14.641 1.00 91.62 178 MET A C 1
ATOM 1358 O O . MET A 1 178 ? 9.612 -5.603 -14.987 1.00 91.62 178 MET A O 1
ATOM 1362 N N . ALA A 1 179 ? 11.840 -5.725 -15.201 1.00 90.50 179 ALA A N 1
ATOM 1363 C CA . ALA A 1 179 ? 11.848 -6.699 -16.294 1.00 90.50 179 ALA A CA 1
ATOM 1364 C C . ALA A 1 179 ? 11.182 -8.049 -15.947 1.00 90.50 179 ALA A C 1
ATOM 1366 O O . ALA A 1 179 ? 10.853 -8.821 -16.844 1.00 90.50 179 ALA A O 1
ATOM 1367 N N . GLN A 1 180 ? 11.005 -8.355 -14.658 1.00 89.00 180 GLN A N 1
ATOM 1368 C CA . GLN A 1 180 ? 10.315 -9.554 -14.169 1.00 89.00 180 GLN A CA 1
ATOM 1369 C C . GLN A 1 180 ? 8.859 -9.270 -13.771 1.00 89.00 180 GLN A C 1
ATOM 1371 O O . GLN A 1 180 ? 8.112 -10.199 -13.466 1.00 89.00 180 GLN A O 1
ATOM 1376 N N . SER A 1 181 ? 8.449 -8.000 -13.776 1.00 90.56 181 SER A N 1
ATOM 1377 C CA . SER A 1 181 ? 7.086 -7.587 -13.477 1.00 90.56 181 SER A CA 1
ATOM 1378 C C . SER A 1 181 ? 6.211 -7.703 -14.718 1.00 90.56 181 SER A C 1
ATOM 1380 O O . SER A 1 181 ? 6.575 -7.242 -15.801 1.00 90.56 181 SER A O 1
ATOM 1382 N N . LYS A 1 182 ? 5.020 -8.287 -14.563 1.00 92.12 182 LYS A N 1
ATOM 1383 C CA . LYS A 1 182 ? 3.972 -8.113 -15.573 1.00 92.12 182 LYS A CA 1
ATOM 1384 C C . LYS A 1 182 ? 3.420 -6.705 -15.438 1.00 92.12 182 LYS A C 1
ATOM 1386 O O . LYS A 1 182 ? 3.128 -6.276 -14.322 1.00 92.12 182 LYS A O 1
ATOM 1391 N N . TRP A 1 183 ? 3.230 -6.036 -16.563 1.00 92.12 183 TRP A N 1
ATOM 1392 C CA . TRP A 1 183 ? 2.672 -4.698 -16.592 1.00 92.12 183 TRP A CA 1
ATOM 1393 C C . TRP A 1 183 ? 1.571 -4.567 -17.633 1.00 92.12 183 TRP A C 1
ATOM 1395 O O . TRP A 1 183 ? 1.518 -5.323 -18.605 1.00 92.12 183 TRP A O 1
ATOM 1405 N N . TYR A 1 184 ? 0.687 -3.608 -17.391 1.00 91.81 184 TYR A N 1
ATOM 1406 C CA . TYR A 1 184 ? -0.362 -3.199 -18.311 1.00 91.81 184 TYR A CA 1
ATOM 1407 C C . TYR A 1 184 ? -0.287 -1.691 -18.460 1.00 91.81 184 TYR A C 1
ATOM 1409 O O . TYR A 1 184 ? -0.259 -0.980 -17.458 1.00 91.81 184 TYR A O 1
ATOM 1417 N N . GLU A 1 185 ? -0.237 -1.222 -19.698 1.00 91.38 185 GLU A N 1
ATOM 1418 C CA . GLU A 1 185 ? -0.296 0.205 -19.987 1.00 91.38 185 GLU A CA 1
ATOM 1419 C C . GLU A 1 185 ? -1.688 0.731 -19.632 1.00 91.38 185 GLU A C 1
ATOM 1421 O O . GLU A 1 185 ? -2.712 0.159 -20.023 1.00 91.38 185 GLU A O 1
ATOM 1426 N N . LEU A 1 186 ? -1.707 1.785 -18.827 1.00 87.44 186 LEU A N 1
ATOM 1427 C CA . LEU A 1 186 ? -2.908 2.463 -18.381 1.00 87.44 186 LEU A CA 1
ATOM 1428 C C . LEU A 1 186 ? -2.545 3.888 -17.963 1.00 87.44 186 LEU A C 1
ATOM 1430 O O .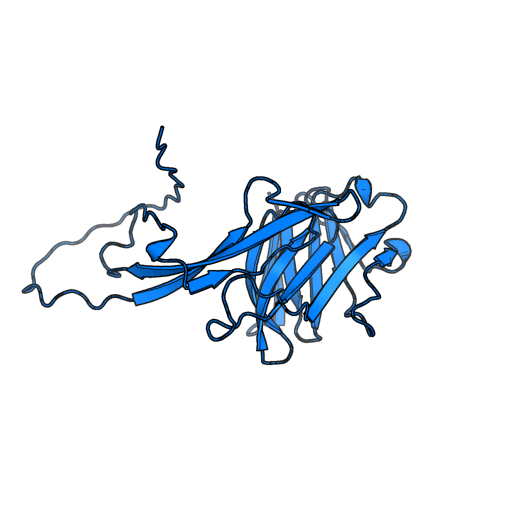 LEU A 1 186 ? -2.090 4.114 -16.841 1.00 87.44 186 LEU A O 1
ATOM 1434 N N . ASP A 1 187 ? -2.767 4.837 -18.866 1.00 86.38 187 ASP A N 1
ATOM 1435 C CA . ASP A 1 187 ? -2.472 6.251 -18.638 1.00 86.38 187 ASP A CA 1
ATOM 1436 C C . ASP A 1 187 ? -3.141 6.788 -17.365 1.00 86.38 187 ASP A C 1
ATOM 1438 O O . ASP A 1 187 ? -4.319 6.535 -17.103 1.00 86.38 187 ASP A O 1
ATOM 1442 N N . PHE A 1 188 ? -2.374 7.551 -16.578 1.00 86.12 188 PHE A N 1
ATOM 1443 C CA . PHE A 1 188 ? -2.834 8.235 -15.366 1.00 86.12 188 PHE A CA 1
ATOM 1444 C C . PHE A 1 188 ? -3.529 7.330 -14.337 1.00 86.12 188 PHE A C 1
ATOM 1446 O O . PHE A 1 188 ? -4.504 7.740 -13.698 1.00 86.12 188 PHE A O 1
ATOM 1453 N N . ALA A 1 189 ? -3.022 6.116 -14.124 1.00 88.62 189 ALA A N 1
ATOM 1454 C CA . ALA A 1 189 ? -3.535 5.222 -13.092 1.00 88.62 189 ALA A CA 1
ATOM 1455 C C . ALA A 1 189 ? -3.285 5.790 -11.674 1.00 88.62 189 ALA A C 1
ATOM 1457 O O . ALA A 1 189 ? -2.154 5.816 -11.197 1.00 88.62 189 ALA A O 1
ATOM 1458 N N . HIS A 1 190 ? -4.346 6.238 -10.992 1.00 91.38 190 HIS A N 1
ATOM 1459 C CA . HIS A 1 190 ? -4.278 6.828 -9.639 1.00 91.38 190 HIS A CA 1
ATOM 1460 C C . HIS A 1 190 ? -4.932 5.967 -8.557 1.00 91.38 190 HIS A C 1
ATOM 1462 O O . HIS A 1 190 ? -4.758 6.220 -7.369 1.00 91.38 190 HIS A O 1
ATOM 1468 N N . GLY A 1 191 ? -5.717 4.970 -8.953 1.00 92.00 191 GLY A N 1
ATOM 1469 C CA . GLY A 1 191 ? -6.435 4.104 -8.030 1.00 92.00 191 GLY A CA 1
ATOM 1470 C C . GLY A 1 191 ? -6.556 2.707 -8.601 1.00 92.00 191 GLY A C 1
ATOM 1471 O O . GLY A 1 191 ? -6.812 2.549 -9.791 1.00 92.00 191 GLY A O 1
ATOM 1472 N N . VAL A 1 192 ? -6.412 1.694 -7.760 1.00 95.00 192 VAL A N 1
ATOM 1473 C CA . VAL A 1 192 ? -6.676 0.301 -8.126 1.00 95.00 192 VAL A CA 1
ATOM 1474 C C . VAL A 1 192 ? -7.452 -0.381 -7.003 1.00 95.00 192 VAL A C 1
ATOM 1476 O O . VAL A 1 192 ? -7.152 -0.154 -5.839 1.00 95.00 192 VAL A O 1
ATOM 1479 N N . VAL A 1 193 ? -8.487 -1.163 -7.319 1.00 96.00 193 VAL A N 1
ATOM 1480 C CA . VAL A 1 193 ? -9.320 -1.872 -6.330 1.00 96.00 193 VAL A CA 1
ATOM 1481 C C . VAL A 1 193 ? -9.731 -3.234 -6.873 1.00 96.00 193 VAL A C 1
ATOM 1483 O O . VAL A 1 193 ? -10.163 -3.348 -8.022 1.00 96.00 193 VAL A O 1
ATOM 1486 N N . TRP A 1 194 ? -9.643 -4.266 -6.038 1.00 96.00 194 TRP A N 1
ATOM 1487 C CA . TRP A 1 194 ? -10.088 -5.607 -6.372 1.00 96.00 194 TRP A CA 1
ATOM 1488 C C . TRP A 1 194 ? -11.492 -5.836 -5.816 1.00 96.00 194 TRP A C 1
ATOM 1490 O O . TRP A 1 194 ? -11.738 -5.748 -4.613 1.00 96.00 194 TRP A O 1
ATOM 1500 N N . ASP A 1 195 ? -12.434 -6.157 -6.695 1.00 94.38 195 ASP A N 1
ATOM 1501 C CA . ASP A 1 195 ? -13.762 -6.593 -6.291 1.00 94.38 195 ASP A CA 1
ATOM 1502 C C . ASP A 1 195 ? -13.805 -8.117 -6.223 1.00 94.38 195 ASP A C 1
ATOM 1504 O O . ASP A 1 195 ? -13.998 -8.807 -7.228 1.00 94.38 195 ASP A O 1
ATOM 1508 N N . GLN A 1 196 ? -13.700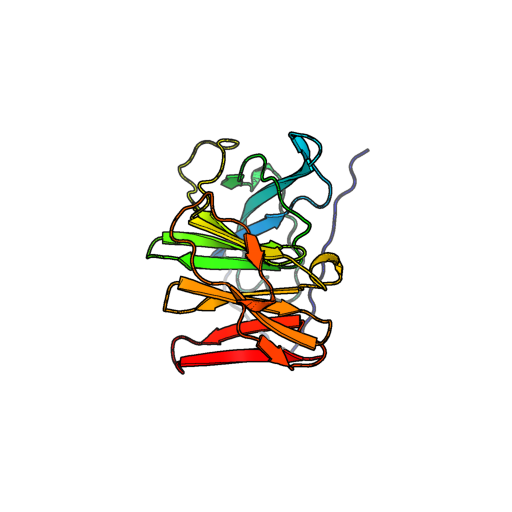 -8.636 -5.002 1.00 90.81 196 GLN A N 1
ATOM 1509 C CA . GLN A 1 196 ? -13.792 -10.066 -4.720 1.00 90.81 196 GLN A CA 1
ATOM 1510 C C . GLN A 1 196 ? -15.101 -10.691 -5.220 1.00 90.81 196 GLN A C 1
ATOM 1512 O O . GLN A 1 196 ? -15.126 -11.877 -5.534 1.00 90.81 196 GLN A O 1
ATOM 1517 N N . ARG A 1 197 ? -16.205 -9.932 -5.282 1.00 93.25 197 ARG A N 1
ATOM 1518 C CA . ARG A 1 197 ? -17.508 -10.477 -5.680 1.00 93.25 197 ARG A CA 1
ATOM 1519 C C . ARG A 1 197 ? -17.607 -10.689 -7.185 1.00 93.25 197 ARG A C 1
ATOM 1521 O O . ARG A 1 197 ? -18.249 -11.647 -7.608 1.00 93.25 197 ARG A O 1
ATOM 1528 N N . SER A 1 198 ? -17.054 -9.772 -7.977 1.00 95.81 198 SER A N 1
ATOM 1529 C CA . SER A 1 198 ? -17.066 -9.884 -9.441 1.00 95.81 198 SER A CA 1
ATOM 1530 C C . SER A 1 198 ? -15.787 -10.478 -10.023 1.00 95.81 198 SER A C 1
ATOM 1532 O O . SER A 1 198 ? -15.740 -10.695 -11.231 1.00 95.81 198 SER A O 1
ATOM 1534 N N . GLU A 1 199 ? -14.794 -10.759 -9.174 1.00 95.50 199 GLU A N 1
ATOM 1535 C CA . GLU A 1 199 ? -13.461 -11.238 -9.548 1.00 95.50 199 GLU A CA 1
ATOM 1536 C C . GLU A 1 199 ? -12.804 -10.323 -10.591 1.00 95.50 199 GLU A C 1
ATOM 1538 O O . GLU A 1 199 ? -12.278 -10.765 -11.615 1.00 95.50 199 GLU A O 1
ATOM 1543 N N . ARG A 1 200 ? -12.884 -9.009 -10.350 1.00 96.06 200 ARG A N 1
ATOM 1544 C CA . ARG A 1 200 ? -12.378 -7.981 -11.265 1.00 96.06 200 ARG A CA 1
ATOM 1545 C C . ARG A 1 200 ? -11.498 -6.979 -10.550 1.00 96.06 200 ARG A C 1
ATOM 1547 O O . ARG A 1 200 ? -11.811 -6.525 -9.452 1.00 96.06 200 ARG A O 1
ATOM 1554 N N . LEU A 1 201 ? -10.442 -6.582 -11.249 1.00 94.56 201 LEU A N 1
ATOM 1555 C CA . LEU A 1 201 ? -9.635 -5.428 -10.897 1.00 94.56 201 LEU A CA 1
ATOM 1556 C C . LEU A 1 201 ? -10.212 -4.198 -11.600 1.00 94.56 201 LEU A C 1
ATOM 1558 O O . LEU A 1 201 ? -10.361 -4.193 -12.822 1.00 94.56 201 LEU A O 1
ATOM 1562 N N . TYR A 1 202 ? -10.530 -3.166 -10.829 1.00 94.94 202 TYR A N 1
ATOM 1563 C CA . TYR A 1 202 ? -10.907 -1.855 -11.337 1.00 94.94 202 TYR A CA 1
ATOM 1564 C C . TYR A 1 202 ? -9.740 -0.902 -11.141 1.00 94.94 202 TYR A C 1
ATOM 1566 O O . TYR A 1 202 ? -9.100 -0.915 -10.091 1.00 94.94 202 TYR A O 1
ATOM 1574 N N . ALA A 1 203 ? -9.489 -0.062 -12.137 1.00 92.62 203 ALA A N 1
ATOM 1575 C CA . ALA A 1 203 ? -8.502 0.996 -12.049 1.00 92.62 203 ALA A CA 1
ATOM 1576 C C . ALA A 1 203 ? -9.156 2.342 -12.367 1.00 92.62 203 ALA A C 1
ATOM 1578 O O . ALA A 1 203 ? -10.015 2.437 -13.247 1.00 92.62 203 ALA A O 1
ATOM 1579 N N . LEU A 1 204 ? -8.767 3.365 -11.614 1.00 88.12 204 LEU A N 1
ATOM 1580 C CA . LEU A 1 204 ? -9.167 4.744 -11.822 1.00 88.12 204 LEU A CA 1
ATOM 1581 C C . LEU A 1 204 ? -8.083 5.446 -12.635 1.00 88.12 204 LEU A C 1
ATOM 1583 O O . LEU A 1 204 ? -6.940 5.557 -12.187 1.00 88.12 204 LEU A O 1
ATOM 1587 N N . VAL A 1 205 ? -8.490 5.939 -13.799 1.00 84.81 205 VAL A N 1
ATOM 1588 C CA . VAL A 1 205 ? -7.704 6.829 -14.655 1.00 84.81 205 VAL A CA 1
ATOM 1589 C C . VAL A 1 205 ? -8.235 8.252 -14.524 1.00 84.81 205 VAL A C 1
ATOM 1591 O O . VAL A 1 205 ? -9.436 8.436 -14.297 1.00 84.81 205 VAL A O 1
ATOM 1594 N N . HIS A 1 206 ? -7.351 9.240 -14.639 1.00 65.81 206 HIS A N 1
ATOM 1595 C CA . HIS A 1 206 ? -7.712 10.658 -14.688 1.00 65.81 206 HIS A CA 1
ATOM 1596 C C . HIS A 1 206 ? -7.504 11.217 -16.100 1.00 65.81 206 HIS A C 1
ATOM 1598 O O . HIS A 1 206 ? -6.534 10.800 -16.761 1.00 65.81 206 HIS A O 1
#